Protein AF-A0A948F2U7-F1 (afdb_monomer_lite)

Secondary structure (DSSP, 8-state):
-HHHHHHH-GGGG-HHHHHHHHHHSSGGGS-HHHHHHHHHHHHHHHHHHHHHHGGGBT--SS-----HHHHHHHHHHHHHHT-SS-THHHHHHHHHTS-TT-S-HHHHHHHHHHHHHHHHHHHHHHHHSPBTT---TTSBPSSTT-TT-BSGGGSPPS--HHHHHHHHHHHHHHHHHHHHHHHH--HHHHHHHHHHHTT--TT-HHHHHHHTS-HHHHHHHHHHHHHHHHHHHHHH-TTS-HHHHHHHHHHHHHHHHHHHHHHHHH-GGGHHHHHHHHHHHHHHT--

Sequence (287 aa):
MAEWTEREHPEWLDVRAWNEWRTICALGLCAPPVQQVLMEFTAFHFQRLVRRYAYRTNAPGEARMLTAGESWHLFETHLTARQTRQGKRYKDWLFARIPADSPAPMRAVAGGAVLLMRDAAREYLAREFAPAGLVSLSSPLPTAGCENLSMEDLLPDTGNPADEVARREYEDLARGHAEEWFAAMGTRERVILLARHLSIPLANPLVEQLAGCRKSKACAALRSLVEGVAFDLRRGYPEDSQESLHFLTVLTLEALNQHVHRWASAEPRCADLLNLAANYEETAAHP

Radius of gyration: 31.24 Å; chains: 1; bounding box: 74×31×78 Å

pLDDT: mean 90.45, std 10.47, range [45.81, 98.69]

Foldseek 3Di:
DLVVCCVPPVLLLPPVLLVQCLVVVDLVPGDPSSSVSPLVLQLVLLLVLLLVCLQFFPQPNPNPRDHSVRSVVLLSCLLPVPDDVCSNVLSVVLQVQQPPPDPRRSSSSSVSSSVSSNVSSVVVRVVPTHTPPDDDQQDFDPDPPRRPDGNVNVPDPPDDVVRVVVVVVLLVVLLVLLVVLLVVDDQLLLLLLQCVLLVHQCQDPLSCVRSVHHNVVSVVSPVCSLVVLLVVLCVVCVPDDPVSSVSSSVSNSVSNNVVSVVVLVVDPSNPVVVVVSVVVVVVVVPD

Structure (mmCIF, N/CA/C/O backbone):
data_AF-A0A948F2U7-F1
#
_entry.id   AF-A0A948F2U7-F1
#
loop_
_atom_site.group_PDB
_atom_site.id
_atom_site.type_symbol
_atom_site.label_atom_id
_atom_site.label_alt_id
_atom_site.label_comp_id
_atom_site.label_asym_id
_atom_site.label_entity_id
_atom_site.label_seq_id
_atom_site.pdbx_PDB_ins_code
_atom_site.Cartn_x
_atom_site.Cartn_y
_atom_site.Cartn_z
_atom_site.occupancy
_atom_site.B_iso_or_equiv
_atom_site.auth_seq_id
_atom_site.auth_comp_id
_atom_site.auth_asym_id
_atom_site.auth_atom_id
_atom_site.pdbx_PDB_model_num
ATOM 1 N N . MET A 1 1 ? 30.620 10.286 -21.695 1.00 58.03 1 MET A N 1
ATOM 2 C CA . MET A 1 1 ? 30.596 8.801 -21.658 1.00 58.03 1 MET A CA 1
ATOM 3 C C . MET A 1 1 ? 30.761 8.217 -23.054 1.00 58.03 1 MET A C 1
ATOM 5 O O . MET A 1 1 ? 31.675 7.430 -23.216 1.00 58.03 1 MET A O 1
ATOM 9 N N . ALA A 1 2 ? 29.971 8.642 -24.050 1.00 58.38 2 ALA A N 1
ATOM 10 C CA . ALA A 1 2 ? 30.069 8.125 -25.423 1.00 58.38 2 ALA A CA 1
ATOM 11 C C . ALA A 1 2 ? 31.459 8.294 -26.079 1.00 58.38 2 ALA A C 1
ATOM 13 O O . ALA A 1 2 ? 31.928 7.375 -26.733 1.00 58.38 2 ALA A O 1
ATOM 14 N N . GLU A 1 3 ? 32.145 9.417 -25.846 1.00 63.12 3 GLU A N 1
ATOM 15 C CA . GLU A 1 3 ? 33.502 9.658 -26.380 1.00 63.12 3 GLU A CA 1
ATOM 16 C C . GLU A 1 3 ? 34.579 8.751 -25.768 1.00 63.12 3 GLU A C 1
ATOM 18 O O . GLU A 1 3 ? 35.588 8.469 -26.401 1.00 63.12 3 GLU A O 1
ATOM 23 N N . TRP A 1 4 ? 34.371 8.272 -24.538 1.00 73.12 4 TRP A N 1
ATOM 24 C CA . TRP A 1 4 ? 35.308 7.351 -23.889 1.00 73.12 4 TRP A CA 1
ATOM 25 C C . TRP A 1 4 ? 35.129 5.926 -24.422 1.00 73.12 4 TRP A C 1
ATOM 27 O O . TRP A 1 4 ? 36.112 5.266 -24.731 1.00 73.12 4 TRP A O 1
ATOM 37 N N . THR A 1 5 ? 33.876 5.483 -24.584 1.00 72.00 5 THR A N 1
ATOM 38 C CA . THR A 1 5 ? 33.559 4.148 -25.111 1.00 72.00 5 THR A CA 1
ATOM 39 C C . THR A 1 5 ? 34.150 3.931 -26.500 1.00 72.00 5 THR A C 1
ATOM 41 O O . THR A 1 5 ? 34.724 2.888 -26.752 1.00 72.00 5 THR A O 1
ATOM 44 N N . GLU A 1 6 ? 34.069 4.917 -27.388 1.00 67.56 6 GLU A N 1
ATOM 45 C CA . GLU A 1 6 ? 34.611 4.779 -28.742 1.00 67.56 6 GLU A CA 1
ATOM 46 C C . GLU A 1 6 ? 36.140 4.707 -28.787 1.00 67.56 6 GLU A C 1
ATOM 48 O O . GLU A 1 6 ? 36.704 4.019 -29.633 1.00 67.56 6 GLU A O 1
ATOM 53 N N . ARG A 1 7 ? 36.814 5.430 -27.889 1.00 74.50 7 ARG A N 1
ATOM 54 C CA . ARG A 1 7 ? 38.274 5.481 -27.870 1.00 74.50 7 ARG A CA 1
ATOM 55 C C . ARG A 1 7 ? 38.884 4.187 -27.339 1.00 74.50 7 ARG A C 1
ATOM 57 O O . ARG A 1 7 ? 39.916 3.762 -27.841 1.00 74.50 7 ARG A O 1
ATOM 64 N N . GLU A 1 8 ? 38.273 3.611 -26.309 1.00 77.12 8 GLU A N 1
ATOM 65 C CA . GLU A 1 8 ? 38.822 2.443 -25.609 1.00 77.12 8 GLU A CA 1
ATOM 66 C C . GLU A 1 8 ? 38.219 1.119 -26.106 1.00 77.12 8 GLU A C 1
ATOM 68 O O . GLU A 1 8 ? 38.901 0.103 -26.066 1.00 77.12 8 GLU A O 1
ATOM 73 N N . HIS A 1 9 ? 36.965 1.135 -26.580 1.00 86.06 9 HIS A N 1
ATOM 74 C CA . HIS A 1 9 ? 36.187 -0.056 -26.947 1.00 86.06 9 HIS A CA 1
ATOM 75 C C . HIS A 1 9 ? 35.321 0.161 -28.208 1.00 86.06 9 HIS A C 1
ATOM 77 O O . HIS A 1 9 ? 34.083 0.105 -28.144 1.00 86.06 9 HIS A O 1
ATOM 83 N N . PRO A 1 10 ? 35.927 0.450 -29.376 1.00 85.62 10 PRO A N 1
ATOM 84 C CA . PRO A 1 10 ? 35.187 0.642 -30.625 1.00 85.62 10 PRO A CA 1
ATOM 85 C C . PRO A 1 10 ? 34.369 -0.595 -31.034 1.00 85.62 10 PRO A C 1
ATOM 87 O O . PRO A 1 10 ? 33.332 -0.456 -31.684 1.00 85.62 10 PRO A O 1
ATOM 90 N N . GLU A 1 11 ? 34.783 -1.795 -30.622 1.00 87.56 11 GLU A N 1
ATOM 91 C CA . GLU A 1 11 ? 34.086 -3.060 -30.861 1.00 87.56 11 GLU A CA 1
ATOM 92 C C . GLU A 1 11 ? 32.665 -3.083 -30.281 1.00 87.56 11 GLU A C 1
ATOM 94 O O . GLU A 1 11 ? 31.768 -3.691 -30.865 1.00 87.56 11 GLU A O 1
ATOM 99 N N . TRP A 1 12 ? 32.403 -2.348 -29.195 1.00 91.19 12 TRP A N 1
ATOM 100 C CA . TRP A 1 12 ? 31.060 -2.246 -28.612 1.00 91.19 12 TRP A CA 1
ATOM 101 C C . TRP A 1 12 ? 30.090 -1.418 -29.463 1.00 91.19 12 TRP A C 1
ATOM 103 O O . TRP A 1 12 ? 28.888 -1.381 -29.188 1.00 91.19 12 TRP A O 1
ATOM 113 N N . LEU A 1 13 ? 30.590 -0.754 -30.504 1.00 90.12 13 LEU A N 1
ATOM 114 C CA . LEU A 1 13 ? 29.797 0.006 -31.464 1.00 90.12 13 LEU A CA 1
ATOM 115 C C . LEU A 1 13 ? 29.569 -0.768 -32.777 1.00 90.12 13 LEU A C 1
ATOM 117 O O . LEU A 1 13 ? 29.143 -0.155 -33.759 1.00 90.12 13 LEU A O 1
ATOM 121 N N . ASP A 1 14 ? 29.800 -2.093 -32.813 1.00 93.38 14 ASP A N 1
ATOM 122 C CA . ASP A 1 14 ? 29.523 -2.919 -33.999 1.00 93.38 14 ASP A CA 1
ATOM 123 C C . ASP A 1 14 ? 28.029 -2.879 -34.367 1.00 93.38 14 ASP A C 1
ATOM 125 O O . ASP A 1 14 ? 27.162 -3.453 -33.701 1.00 93.38 14 ASP A O 1
ATOM 129 N N . VAL A 1 15 ? 27.734 -2.216 -35.487 1.00 94.31 15 VAL A N 1
ATOM 130 C CA . VAL A 1 15 ? 26.390 -2.057 -36.059 1.00 94.31 15 VAL A CA 1
ATOM 131 C C . VAL A 1 15 ? 25.689 -3.405 -36.252 1.00 94.31 15 VAL A C 1
ATOM 133 O O . VAL A 1 15 ? 24.474 -3.498 -36.066 1.00 94.31 15 VAL A O 1
ATOM 136 N N . ARG A 1 16 ? 26.431 -4.461 -36.613 1.00 95.06 16 ARG A N 1
ATOM 137 C CA . ARG A 1 16 ? 25.862 -5.798 -36.841 1.00 95.06 16 ARG A CA 1
ATOM 138 C C . ARG A 1 16 ? 25.341 -6.399 -35.545 1.00 95.06 16 ARG A C 1
ATOM 140 O O . ARG A 1 16 ? 24.212 -6.880 -35.534 1.00 95.06 16 ARG A O 1
ATOM 147 N N . ALA A 1 17 ? 26.108 -6.289 -34.461 1.00 94.56 17 ALA A N 1
ATOM 148 C CA . ALA A 1 17 ? 25.721 -6.809 -33.154 1.00 94.56 17 ALA A CA 1
ATOM 149 C C . ALA A 1 17 ? 24.416 -6.169 -32.653 1.00 94.56 17 ALA A C 1
ATOM 151 O O . ALA A 1 17 ? 23.469 -6.865 -32.278 1.00 94.56 17 ALA A O 1
ATOM 152 N N . TRP A 1 18 ? 24.320 -4.839 -32.729 1.00 95.19 18 TRP A N 1
ATOM 153 C CA . TRP A 1 18 ? 23.123 -4.104 -32.313 1.00 95.19 18 TRP A CA 1
ATOM 154 C C . TRP A 1 18 ? 21.897 -4.414 -33.186 1.00 95.19 18 TRP A C 1
ATOM 156 O O . TRP A 1 18 ? 20.796 -4.586 -32.655 1.00 95.19 18 TRP A O 1
ATOM 166 N N . ASN A 1 19 ? 22.063 -4.514 -34.509 1.00 95.25 19 ASN A N 1
ATOM 167 C CA . ASN A 1 19 ? 20.965 -4.834 -35.428 1.00 95.25 19 ASN A CA 1
ATOM 168 C C . ASN A 1 19 ? 20.470 -6.279 -35.286 1.00 95.25 19 ASN A C 1
ATOM 170 O O . ASN A 1 19 ? 19.261 -6.524 -35.345 1.00 95.25 19 ASN A O 1
ATOM 174 N N . GLU A 1 20 ? 21.377 -7.232 -35.074 1.00 95.88 20 GLU A N 1
ATOM 175 C CA . GLU A 1 20 ? 21.016 -8.626 -34.834 1.00 95.88 20 GLU A CA 1
ATOM 176 C C . GLU A 1 20 ? 20.210 -8.756 -33.537 1.00 95.88 20 GLU A C 1
ATOM 178 O O . GLU A 1 20 ? 19.088 -9.269 -33.556 1.00 95.88 20 GLU A O 1
ATOM 183 N N . TRP A 1 21 ? 20.696 -8.171 -32.437 1.00 93.81 21 TRP A N 1
ATOM 184 C CA . TRP A 1 21 ? 19.960 -8.150 -31.172 1.00 93.81 21 TRP A CA 1
ATOM 185 C C . TRP A 1 21 ? 18.599 -7.455 -31.288 1.00 93.81 21 TRP A C 1
ATOM 187 O O . TRP A 1 21 ? 17.607 -7.908 -30.698 1.00 93.81 21 TRP A O 1
ATOM 197 N N . ARG A 1 22 ? 18.511 -6.361 -32.058 1.00 93.19 22 ARG A N 1
ATOM 198 C CA . ARG A 1 22 ? 17.231 -5.701 -32.349 1.00 93.19 22 ARG A CA 1
ATOM 199 C C . ARG A 1 22 ? 16.249 -6.664 -33.013 1.00 93.19 22 ARG A C 1
ATOM 201 O O . ARG A 1 22 ? 15.098 -6.718 -32.592 1.00 93.19 22 ARG A O 1
ATOM 208 N N . THR A 1 23 ? 16.710 -7.420 -34.003 1.00 92.50 23 THR A N 1
ATOM 209 C CA . THR A 1 23 ? 15.881 -8.322 -34.813 1.00 92.50 23 THR A CA 1
ATOM 210 C C . THR A 1 23 ? 15.434 -9.555 -34.025 1.00 92.50 23 THR A C 1
ATOM 212 O O . THR A 1 23 ? 14.247 -9.873 -33.994 1.00 92.50 23 THR A O 1
ATOM 215 N N . ILE A 1 24 ? 16.366 -10.221 -33.339 1.00 89.81 24 ILE A N 1
ATOM 216 C CA . ILE A 1 24 ? 16.139 -11.502 -32.646 1.00 89.81 24 ILE A CA 1
ATOM 217 C C . ILE A 1 24 ? 15.429 -11.317 -31.294 1.00 89.81 24 ILE A C 1
ATOM 219 O O . ILE A 1 24 ? 14.825 -12.242 -30.756 1.00 89.81 24 ILE A O 1
ATOM 223 N N . CYS A 1 25 ? 15.425 -10.096 -30.758 1.00 84.44 25 CYS A N 1
ATOM 224 C CA . CYS A 1 25 ? 14.747 -9.698 -29.524 1.00 84.44 25 CYS A CA 1
ATOM 225 C C . CYS A 1 25 ? 15.343 -10.244 -28.211 1.00 84.44 25 CYS A C 1
ATOM 227 O O . CYS A 1 25 ? 15.247 -9.520 -27.223 1.00 84.44 25 CYS A O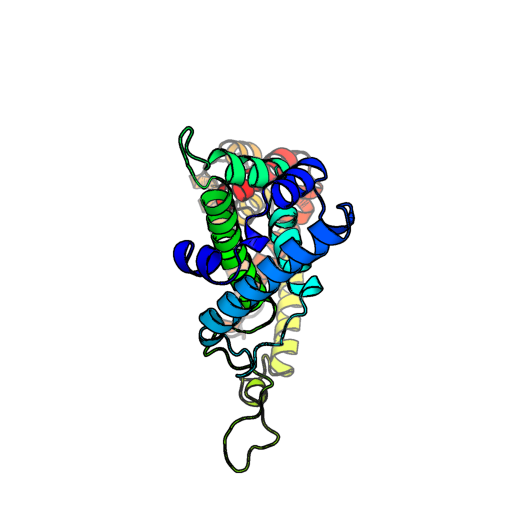 1
ATOM 229 N N . ALA A 1 26 ? 16.035 -11.386 -28.206 1.00 89.69 26 ALA A N 1
ATOM 230 C CA . ALA A 1 26 ? 16.722 -11.947 -27.036 1.00 89.69 26 ALA A CA 1
ATOM 231 C C . ALA A 1 26 ? 18.206 -12.218 -27.322 1.00 89.69 26 ALA A C 1
ATOM 233 O O . ALA A 1 26 ? 18.543 -12.755 -28.381 1.00 89.69 26 ALA A O 1
ATOM 234 N N . LEU A 1 27 ? 19.103 -11.875 -26.389 1.00 93.50 27 LEU A N 1
ATOM 235 C CA . LEU A 1 27 ? 20.544 -12.031 -26.642 1.00 93.50 27 LEU A CA 1
ATOM 236 C C . LEU A 1 27 ? 20.976 -13.491 -26.768 1.00 93.50 27 LEU A C 1
ATOM 238 O O . LEU A 1 27 ? 21.748 -13.807 -27.664 1.00 93.50 27 LEU A O 1
ATOM 242 N N . GLY A 1 28 ? 20.439 -14.385 -25.934 1.00 93.81 28 GLY A N 1
ATOM 243 C CA . GLY A 1 28 ? 20.800 -15.810 -25.948 1.00 93.81 28 GLY A CA 1
ATOM 244 C C . GLY A 1 28 ? 20.497 -16.538 -27.266 1.00 93.81 28 GLY A C 1
ATOM 245 O O . GLY A 1 28 ? 20.948 -17.662 -27.457 1.00 93.81 28 GLY A O 1
ATOM 246 N N . LEU A 1 29 ? 19.753 -15.900 -28.175 1.00 95.06 29 LEU A N 1
ATOM 247 C CA . LEU A 1 29 ? 19.436 -16.404 -29.512 1.00 95.06 29 LEU A CA 1
ATOM 248 C C . LEU A 1 29 ? 20.291 -15.767 -30.627 1.00 95.06 29 LEU A C 1
ATOM 250 O O . LEU A 1 29 ? 20.171 -16.173 -31.779 1.00 95.06 29 LEU A O 1
ATOM 254 N N . CYS A 1 30 ? 21.122 -14.767 -30.316 1.00 96.44 30 CYS A N 1
ATOM 255 C CA . CYS A 1 30 ? 22.043 -14.146 -31.274 1.00 96.44 30 CYS A CA 1
ATOM 256 C C . CYS A 1 30 ? 23.277 -15.031 -31.511 1.00 96.44 30 CYS A C 1
ATOM 258 O O . CYS A 1 30 ? 23.571 -15.932 -30.725 1.00 96.44 30 CYS A O 1
ATOM 260 N N . ALA A 1 31 ? 24.048 -14.754 -32.559 1.00 97.06 31 ALA A N 1
ATOM 261 C CA . ALA A 1 31 ? 25.314 -15.421 -32.826 1.00 97.06 31 ALA A CA 1
ATOM 262 C C . ALA A 1 31 ? 26.311 -15.217 -31.663 1.00 97.06 31 ALA A C 1
ATOM 264 O O . ALA A 1 31 ? 26.373 -14.119 -31.102 1.00 97.06 31 ALA A O 1
ATOM 265 N N . PRO A 1 32 ? 27.147 -16.216 -31.316 1.00 96.81 32 PRO A N 1
ATOM 266 C CA . PRO A 1 32 ? 28.056 -16.123 -30.168 1.00 96.81 32 PRO A CA 1
ATOM 267 C C . PRO A 1 32 ? 28.964 -14.876 -30.142 1.00 96.81 32 PRO A C 1
ATOM 269 O O . PRO A 1 32 ? 29.088 -14.278 -29.074 1.00 96.81 32 PRO A O 1
ATOM 272 N N . PRO A 1 33 ? 29.534 -14.400 -31.272 1.00 96.19 33 PRO A N 1
ATOM 273 C CA . PRO A 1 33 ? 30.305 -13.154 -31.274 1.00 96.19 33 PRO A CA 1
ATOM 274 C C . PRO A 1 33 ? 29.474 -11.923 -30.880 1.00 96.19 33 PRO A C 1
ATOM 276 O O . PRO A 1 33 ? 29.964 -11.046 -30.177 1.00 96.19 33 PRO A O 1
ATOM 279 N N . VAL A 1 34 ? 28.199 -11.869 -31.285 1.00 96.12 34 VAL A N 1
ATOM 280 C CA . VAL A 1 34 ? 27.272 -10.789 -30.906 1.00 96.12 34 VAL A CA 1
ATOM 281 C C . VAL A 1 34 ? 26.913 -10.870 -29.429 1.00 96.12 34 VAL A C 1
ATOM 283 O O . VAL A 1 34 ? 26.881 -9.840 -28.754 1.00 96.12 34 VAL A O 1
ATOM 286 N N . GLN A 1 35 ? 26.693 -12.086 -28.914 1.00 96.19 35 GLN A N 1
ATOM 287 C CA . GLN A 1 35 ? 26.477 -12.303 -27.483 1.00 96.19 35 GLN A CA 1
ATOM 288 C C . GLN A 1 35 ? 27.645 -11.757 -26.670 1.00 96.19 35 GLN A C 1
ATOM 290 O O . GLN A 1 35 ? 27.435 -10.953 -25.765 1.00 96.19 35 GLN A O 1
ATOM 295 N N . GLN A 1 36 ? 28.869 -12.136 -27.038 1.00 95.81 36 GLN A N 1
ATOM 296 C CA . GLN A 1 36 ? 30.075 -11.723 -26.335 1.00 95.81 36 GLN A CA 1
ATOM 297 C C . GLN A 1 36 ? 30.222 -10.196 -26.296 1.00 95.81 36 GLN A C 1
ATOM 299 O O . GLN A 1 36 ? 30.327 -9.628 -25.210 1.00 95.81 36 GLN A O 1
ATOM 304 N N . VAL A 1 37 ? 30.144 -9.526 -27.451 1.00 95.44 37 VAL A N 1
ATOM 305 C CA . VAL A 1 37 ? 30.301 -8.063 -27.547 1.00 95.44 37 VAL A CA 1
ATOM 306 C C . VAL A 1 37 ? 29.285 -7.327 -26.668 1.00 95.44 37 VAL A C 1
ATOM 308 O O . VAL A 1 37 ? 29.643 -6.420 -25.915 1.00 95.44 37 VAL A O 1
ATOM 311 N N . LEU A 1 38 ? 28.009 -7.717 -26.727 1.00 95.88 38 LEU A N 1
ATOM 312 C CA . LEU A 1 38 ? 26.949 -7.040 -25.975 1.00 95.88 38 LEU A CA 1
ATOM 313 C C . LEU A 1 38 ? 26.980 -7.372 -24.473 1.00 95.88 38 LEU A C 1
ATOM 315 O O . LEU A 1 38 ? 26.652 -6.511 -23.645 1.00 95.88 38 LEU A O 1
ATOM 319 N N . MET A 1 39 ? 27.410 -8.584 -24.108 1.00 96.06 39 MET A N 1
ATOM 320 C CA . MET A 1 39 ? 27.648 -8.972 -22.717 1.00 96.06 39 MET A CA 1
ATOM 321 C C . MET A 1 39 ? 28.800 -8.180 -22.106 1.00 96.06 39 MET A C 1
ATOM 323 O O . MET A 1 39 ? 28.637 -7.658 -21.008 1.00 96.06 39 MET A O 1
ATOM 327 N N . GLU A 1 40 ? 29.930 -8.046 -22.801 1.00 95.31 40 GLU A N 1
ATOM 328 C CA . GLU A 1 40 ? 31.087 -7.271 -22.334 1.00 95.31 40 GLU A CA 1
ATOM 329 C C . GLU A 1 40 ? 30.737 -5.787 -22.165 1.00 95.31 40 GLU A C 1
ATOM 331 O O . GLU A 1 40 ? 30.974 -5.217 -21.095 1.00 95.31 40 GLU A O 1
ATOM 336 N N . PHE A 1 41 ? 30.070 -5.197 -23.166 1.00 96.00 41 PHE A N 1
ATOM 337 C CA . PHE A 1 41 ? 29.540 -3.833 -23.098 1.00 96.00 41 PHE A CA 1
ATOM 338 C C . PHE A 1 41 ? 28.675 -3.623 -21.848 1.00 96.00 41 PHE A C 1
ATOM 340 O O . PHE A 1 41 ? 28.861 -2.671 -21.082 1.00 96.00 41 PHE A O 1
ATOM 347 N N . THR A 1 42 ? 27.726 -4.532 -21.620 1.00 96.25 42 THR A N 1
ATOM 348 C CA . THR A 1 42 ? 26.785 -4.422 -20.503 1.00 96.25 42 THR A CA 1
ATOM 349 C C . THR A 1 42 ? 27.472 -4.653 -19.170 1.00 96.25 42 THR A C 1
ATOM 351 O O . THR A 1 42 ? 27.262 -3.868 -18.252 1.00 96.25 42 THR A O 1
ATOM 354 N N . ALA A 1 43 ? 28.328 -5.669 -19.060 1.00 95.75 43 ALA A N 1
ATOM 355 C CA . ALA A 1 43 ? 29.088 -5.963 -17.850 1.00 95.75 43 ALA A CA 1
ATOM 356 C C . ALA A 1 43 ? 29.875 -4.737 -17.387 1.00 95.75 43 ALA A C 1
ATOM 358 O O . ALA A 1 43 ? 29.742 -4.303 -16.242 1.00 95.75 43 ALA A O 1
ATOM 359 N N . PHE A 1 44 ? 30.629 -4.127 -18.301 1.00 95.00 44 PHE A N 1
ATOM 360 C CA . PHE A 1 44 ? 31.444 -2.962 -17.995 1.00 95.00 44 PHE A CA 1
ATOM 361 C C . PHE A 1 44 ? 30.597 -1.783 -17.496 1.00 95.00 44 PHE A C 1
ATOM 363 O O . PHE A 1 44 ? 30.842 -1.223 -16.419 1.00 95.00 44 PHE A O 1
ATOM 370 N N . HIS A 1 45 ? 29.579 -1.392 -18.268 1.00 95.50 45 HIS A N 1
ATOM 371 C CA . HIS A 1 45 ? 28.771 -0.222 -17.938 1.00 95.50 45 HIS A CA 1
ATOM 372 C C . HIS A 1 45 ? 27.893 -0.451 -16.704 1.00 95.50 45 HIS A C 1
ATOM 374 O O . HIS A 1 45 ? 27.816 0.431 -15.844 1.00 95.50 45 HIS A O 1
ATOM 380 N N . PHE A 1 46 ? 27.278 -1.626 -16.577 1.00 95.69 46 PHE A N 1
ATOM 381 C CA . PHE A 1 46 ? 26.416 -1.971 -15.452 1.00 95.69 46 PHE A CA 1
ATOM 382 C C . PHE A 1 46 ? 27.209 -2.029 -14.145 1.00 95.69 46 PHE A C 1
ATOM 384 O O . PHE A 1 46 ? 26.832 -1.358 -13.187 1.00 95.69 46 PHE A O 1
ATOM 391 N N . GLN A 1 47 ? 28.362 -2.711 -14.111 1.00 94.25 47 GLN A N 1
ATOM 392 C CA . GLN A 1 47 ? 29.226 -2.744 -12.923 1.00 94.25 47 GLN A CA 1
ATOM 393 C C . GLN A 1 47 ? 29.678 -1.341 -12.506 1.00 94.25 47 GLN A C 1
ATOM 395 O O . GLN A 1 47 ? 29.664 -1.001 -11.321 1.00 94.25 47 GLN A O 1
ATOM 400 N N . ARG A 1 48 ? 30.043 -0.485 -13.470 1.00 93.38 48 ARG A N 1
ATOM 401 C CA . ARG A 1 48 ? 30.417 0.905 -13.185 1.00 93.38 48 ARG A CA 1
ATOM 402 C C . ARG A 1 48 ? 29.257 1.695 -12.575 1.00 93.38 48 ARG A C 1
ATOM 404 O O . ARG A 1 48 ? 29.488 2.497 -11.671 1.00 93.38 48 ARG A O 1
ATOM 411 N N . LEU A 1 49 ? 28.027 1.489 -13.050 1.00 94.81 49 LEU A N 1
ATOM 412 C CA . LEU A 1 49 ? 26.826 2.124 -12.496 1.00 94.81 49 LEU A CA 1
ATOM 413 C C . LEU A 1 49 ? 26.501 1.586 -11.099 1.00 94.81 49 LEU A C 1
ATOM 415 O O . LEU A 1 49 ? 26.256 2.390 -10.204 1.00 94.81 49 LEU A O 1
ATOM 419 N N . VAL A 1 50 ? 26.572 0.268 -10.889 1.00 94.31 50 VAL A N 1
ATOM 420 C CA . VAL A 1 50 ? 26.390 -0.367 -9.575 1.00 94.31 50 VAL A CA 1
ATOM 421 C C . VAL A 1 50 ? 27.378 0.217 -8.568 1.00 94.31 50 VAL A C 1
ATOM 423 O O . VAL A 1 50 ? 26.951 0.772 -7.562 1.00 94.31 50 VAL A O 1
ATOM 426 N N . ARG A 1 51 ? 28.682 0.234 -8.878 1.00 92.56 51 ARG A N 1
ATOM 427 C CA . ARG A 1 51 ? 29.704 0.857 -8.013 1.00 92.56 51 ARG A CA 1
ATOM 428 C C . ARG A 1 51 ? 29.419 2.336 -7.757 1.00 92.56 51 ARG A C 1
ATOM 430 O O . ARG A 1 51 ? 29.535 2.807 -6.631 1.00 92.56 51 ARG A O 1
ATOM 437 N N . ARG A 1 52 ? 29.012 3.075 -8.795 1.00 92.88 52 ARG A N 1
ATOM 438 C CA . ARG A 1 52 ? 28.692 4.504 -8.682 1.00 92.88 52 ARG A CA 1
ATOM 439 C C . ARG A 1 52 ? 27.500 4.777 -7.767 1.00 92.88 52 ARG A C 1
ATOM 441 O O . ARG A 1 52 ? 27.472 5.849 -7.175 1.00 92.88 52 ARG A O 1
ATOM 448 N N . TYR A 1 53 ? 26.510 3.889 -7.694 1.00 93.00 53 TYR A N 1
ATOM 449 C CA . TYR A 1 53 ? 25.298 4.094 -6.892 1.00 93.00 53 TYR A CA 1
ATOM 450 C C . TYR A 1 53 ? 25.274 3.308 -5.578 1.00 93.00 53 TYR A C 1
ATOM 452 O O . TYR A 1 53 ? 24.423 3.608 -4.744 1.00 93.00 53 TYR A O 1
ATOM 460 N N . ALA A 1 54 ? 26.216 2.387 -5.357 1.00 92.00 54 ALA A N 1
ATOM 461 C CA . ALA A 1 54 ? 26.300 1.557 -4.154 1.00 92.00 54 ALA A CA 1
ATOM 462 C C . ALA A 1 54 ? 26.328 2.375 -2.852 1.00 92.00 54 ALA A C 1
ATOM 464 O O . ALA A 1 54 ? 25.727 1.961 -1.871 1.00 92.00 54 ALA A O 1
ATOM 465 N N . TYR A 1 55 ? 26.913 3.581 -2.862 1.00 89.62 55 TYR A N 1
ATOM 466 C CA . TYR A 1 55 ? 26.947 4.484 -1.698 1.00 89.62 55 TYR A CA 1
ATOM 467 C C . TYR A 1 55 ? 25.560 4.885 -1.155 1.00 89.62 55 TYR A C 1
ATOM 469 O O . TYR A 1 55 ? 25.463 5.428 -0.059 1.00 89.62 55 TYR A O 1
ATOM 477 N N . ARG A 1 56 ? 24.487 4.685 -1.933 1.00 90.19 56 ARG A N 1
ATOM 478 C CA . ARG A 1 56 ? 23.097 4.957 -1.522 1.00 90.19 56 ARG A CA 1
ATOM 479 C C . ARG A 1 56 ? 22.423 3.768 -0.847 1.00 90.19 56 ARG A C 1
ATOM 481 O O . ARG A 1 56 ? 21.249 3.857 -0.503 1.00 90.19 56 ARG A O 1
ATOM 488 N N . THR A 1 57 ? 23.139 2.666 -0.706 1.00 89.56 57 THR A N 1
ATOM 489 C CA . THR A 1 57 ? 22.663 1.416 -0.121 1.00 89.56 57 THR A CA 1
ATOM 490 C C . THR A 1 57 ? 23.658 0.937 0.920 1.00 89.56 57 THR A C 1
ATOM 492 O O . THR A 1 57 ? 24.820 1.333 0.889 1.00 89.56 57 THR A O 1
ATOM 495 N N . ASN A 1 58 ? 23.235 0.027 1.786 1.00 85.88 58 ASN A N 1
ATOM 496 C CA . ASN A 1 58 ? 24.133 -0.717 2.668 1.00 85.88 58 ASN A CA 1
ATOM 497 C C . ASN A 1 58 ? 24.774 -1.914 1.953 1.00 85.88 58 ASN A C 1
ATOM 499 O O . ASN A 1 58 ? 25.098 -2.921 2.581 1.00 85.88 58 ASN A O 1
ATOM 503 N N . ALA A 1 59 ? 24.941 -1.826 0.629 1.00 84.88 59 ALA A N 1
ATOM 504 C CA . ALA A 1 59 ? 25.732 -2.802 -0.093 1.00 84.88 59 ALA A CA 1
ATOM 505 C C . ALA A 1 59 ? 27.132 -2.842 0.543 1.00 84.88 59 ALA A C 1
ATOM 507 O O . ALA A 1 59 ? 27.710 -1.776 0.787 1.00 84.88 59 ALA A O 1
ATOM 508 N N . PRO A 1 60 ? 27.681 -4.036 0.828 1.00 74.81 60 PRO A N 1
ATOM 509 C CA . PRO A 1 60 ? 29.046 -4.143 1.323 1.00 74.81 60 PRO A CA 1
ATOM 510 C C . PRO A 1 60 ? 29.987 -3.390 0.373 1.00 74.81 60 PRO A C 1
ATOM 512 O O . PRO A 1 60 ? 29.702 -3.283 -0.821 1.00 74.81 60 PRO A O 1
ATOM 515 N N . GLY A 1 61 ? 31.093 -2.844 0.896 1.00 66.56 61 GLY A N 1
ATOM 516 C CA . GLY A 1 61 ? 32.026 -1.985 0.140 1.00 66.56 61 GLY A CA 1
ATOM 517 C C . GLY A 1 61 ? 32.505 -2.582 -1.193 1.00 66.56 61 GLY A C 1
ATOM 518 O O . GLY A 1 61 ? 32.897 -1.852 -2.103 1.00 66.56 61 GLY A O 1
ATOM 519 N N . GLU A 1 62 ? 32.368 -3.897 -1.341 1.00 63.25 62 GLU A N 1
ATOM 520 C CA . GLU A 1 62 ? 32.392 -4.628 -2.598 1.00 63.25 62 GLU A CA 1
ATOM 521 C C . GLU A 1 62 ? 30.970 -5.071 -2.964 1.00 63.25 62 GLU A C 1
ATOM 523 O O . GLU A 1 62 ? 30.561 -6.200 -2.689 1.00 63.25 62 GLU A O 1
ATOM 528 N N . ALA A 1 63 ? 30.181 -4.188 -3.585 1.00 66.31 63 ALA A N 1
ATOM 529 C CA . ALA A 1 63 ? 28.930 -4.615 -4.202 1.00 66.31 63 ALA A CA 1
ATOM 530 C C . ALA A 1 63 ? 29.246 -5.824 -5.098 1.00 66.31 63 ALA A C 1
ATOM 532 O O . ALA A 1 63 ? 30.137 -5.718 -5.950 1.00 66.31 63 ALA A O 1
ATOM 533 N N . ARG A 1 64 ? 28.570 -6.961 -4.850 1.00 77.75 64 ARG A N 1
ATOM 534 C CA . ARG A 1 64 ? 28.838 -8.265 -5.482 1.00 77.75 64 ARG A CA 1
ATOM 535 C C . ARG A 1 64 ? 29.230 -8.074 -6.943 1.00 77.75 64 ARG A C 1
ATOM 537 O O . ARG A 1 64 ? 28.468 -7.494 -7.719 1.00 77.75 64 ARG A O 1
ATOM 544 N N . MET A 1 65 ? 30.422 -8.546 -7.309 1.00 84.38 65 MET A N 1
ATOM 545 C CA . MET A 1 65 ? 30.868 -8.497 -8.697 1.00 84.38 65 MET A CA 1
ATOM 546 C C . MET A 1 65 ? 29.949 -9.377 -9.541 1.00 84.38 65 MET A C 1
ATOM 548 O O . MET A 1 65 ? 30.019 -10.600 -9.482 1.00 84.38 65 MET A O 1
ATOM 552 N N . LEU A 1 66 ? 29.070 -8.733 -10.305 1.00 91.44 66 LEU A N 1
ATOM 553 C CA . LEU A 1 66 ? 28.186 -9.404 -11.245 1.00 91.44 66 LEU A CA 1
ATOM 554 C C . LEU A 1 66 ? 28.998 -9.903 -12.436 1.00 91.44 66 LEU A C 1
ATOM 556 O O . LEU A 1 66 ? 29.771 -9.149 -13.032 1.00 91.44 66 LEU A O 1
ATOM 560 N N . THR A 1 67 ? 28.789 -11.152 -12.823 1.00 94.88 67 THR A N 1
ATOM 561 C CA . THR A 1 67 ? 29.286 -11.692 -14.089 1.00 94.88 67 THR A CA 1
ATOM 562 C C . THR A 1 67 ? 28.671 -10.937 -15.273 1.00 94.88 67 THR A C 1
ATOM 564 O O . THR A 1 67 ? 27.662 -10.230 -15.149 1.00 94.88 67 THR A O 1
ATOM 567 N N . ALA A 1 68 ? 29.264 -11.085 -16.460 1.00 95.12 68 ALA A N 1
ATOM 568 C CA . ALA A 1 68 ? 28.708 -10.487 -17.671 1.00 95.12 68 ALA A CA 1
ATOM 569 C C . ALA A 1 68 ? 27.299 -11.023 -17.989 1.00 95.12 68 ALA A C 1
ATOM 571 O O . ALA A 1 68 ? 26.423 -10.258 -18.391 1.00 95.12 68 ALA A O 1
ATOM 572 N N . GLY A 1 69 ? 27.066 -12.314 -17.723 1.00 95.38 69 GLY A N 1
ATOM 573 C CA . GLY A 1 69 ? 25.759 -12.955 -17.874 1.00 95.38 69 GLY A CA 1
ATOM 574 C C . GLY A 1 69 ? 24.715 -12.386 -16.919 1.00 95.38 69 GLY A C 1
ATOM 575 O O . GLY A 1 69 ? 23.635 -12.011 -17.360 1.00 95.38 69 GLY A O 1
ATOM 576 N N . GLU A 1 70 ? 25.049 -12.245 -15.632 1.00 95.56 70 GLU A N 1
ATOM 577 C CA . GLU A 1 70 ? 24.143 -11.643 -14.642 1.00 95.56 70 GLU A CA 1
ATOM 578 C C . GLU A 1 70 ? 23.832 -10.178 -14.979 1.00 95.56 70 GLU A C 1
ATOM 580 O O . GLU A 1 70 ? 22.677 -9.763 -14.914 1.00 95.56 70 GLU A O 1
ATOM 585 N N . SER A 1 71 ? 24.840 -9.404 -15.395 1.00 96.06 71 SER A N 1
ATOM 586 C CA . SER A 1 71 ? 24.662 -7.995 -15.777 1.00 96.06 71 SER A CA 1
ATOM 587 C C . SER A 1 71 ? 23.712 -7.853 -16.968 1.00 96.06 71 SER A C 1
ATOM 589 O O . SER A 1 71 ? 22.808 -7.014 -16.949 1.00 96.06 71 SER A O 1
ATOM 591 N N . TRP A 1 72 ? 23.885 -8.697 -17.992 1.00 95.94 72 TRP A N 1
ATOM 592 C CA . TRP A 1 72 ? 22.978 -8.739 -19.134 1.00 95.94 72 TRP A CA 1
ATOM 593 C C . TRP A 1 72 ? 21.572 -9.184 -18.730 1.00 95.94 72 TRP A C 1
ATOM 595 O O . TRP A 1 72 ? 20.596 -8.534 -19.093 1.00 95.94 72 TRP A O 1
ATOM 605 N N . HIS A 1 73 ? 21.463 -10.257 -17.945 1.00 94.81 73 HIS A N 1
ATOM 606 C CA . HIS A 1 73 ? 20.183 -10.794 -17.499 1.00 94.81 73 HIS A CA 1
ATOM 607 C C . HIS A 1 73 ? 19.371 -9.764 -16.705 1.00 94.81 73 HIS A C 1
ATOM 609 O O . HIS A 1 73 ? 18.178 -9.601 -16.960 1.00 94.81 73 HIS A O 1
ATOM 615 N N . LEU A 1 74 ? 20.003 -9.030 -15.783 1.00 95.00 74 LEU A N 1
ATOM 616 C CA . LEU A 1 74 ? 19.353 -7.962 -15.017 1.00 95.00 74 LEU A CA 1
ATOM 617 C C . LEU A 1 74 ? 18.893 -6.815 -15.919 1.00 95.00 74 LEU A C 1
ATOM 619 O O . LEU A 1 74 ? 17.777 -6.315 -15.765 1.00 95.00 74 LEU A O 1
ATOM 623 N N . PHE A 1 75 ? 19.732 -6.416 -16.878 1.00 94.81 75 PHE A N 1
ATOM 624 C CA . PHE A 1 75 ? 19.374 -5.400 -17.860 1.00 94.81 75 PHE A CA 1
ATOM 625 C C . PHE A 1 75 ? 18.175 -5.836 -18.712 1.00 94.81 75 PHE A C 1
ATOM 627 O O . PHE A 1 75 ? 17.192 -5.105 -18.800 1.00 94.81 75 PHE A O 1
ATOM 634 N N . GLU A 1 76 ? 18.213 -7.034 -19.292 1.00 91.88 76 GLU 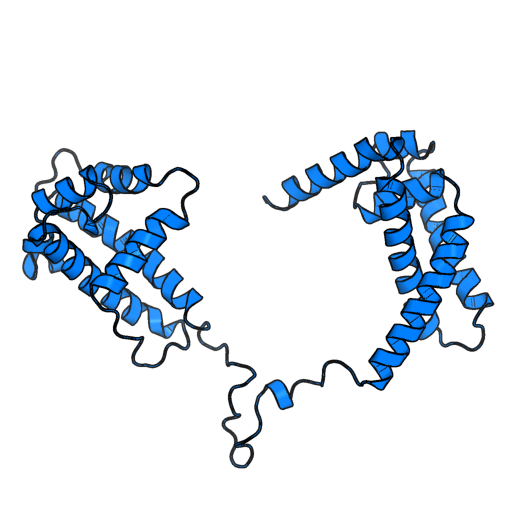A N 1
ATOM 635 C CA . GLU A 1 76 ? 17.142 -7.566 -20.136 1.00 91.88 76 GLU A CA 1
ATOM 636 C C . GLU A 1 76 ? 15.842 -7.760 -19.342 1.00 91.88 76 GLU A C 1
ATOM 638 O O . GLU A 1 76 ? 14.784 -7.307 -19.781 1.00 91.88 76 GLU A O 1
ATOM 643 N N . THR A 1 77 ? 15.928 -8.313 -18.128 1.00 91.44 77 THR A N 1
ATOM 644 C CA . THR A 1 77 ? 14.778 -8.503 -17.229 1.00 91.44 77 THR A CA 1
ATOM 645 C C . THR A 1 77 ? 14.119 -7.178 -16.862 1.00 91.44 77 THR A C 1
ATOM 647 O O . THR A 1 77 ? 12.892 -7.087 -16.848 1.00 91.44 77 THR A O 1
ATOM 650 N N . HIS A 1 78 ? 14.899 -6.127 -16.593 1.00 90.69 78 HIS A N 1
ATOM 651 C CA . HIS A 1 78 ? 14.348 -4.798 -16.315 1.00 90.69 78 HIS A CA 1
ATOM 652 C C . HIS A 1 78 ? 13.522 -4.269 -17.498 1.00 90.69 78 HIS A C 1
ATOM 654 O O . HIS A 1 78 ? 12.440 -3.708 -17.307 1.00 90.69 78 HIS A O 1
ATOM 660 N N . LEU A 1 79 ? 13.991 -4.499 -18.726 1.00 86.94 79 LEU A N 1
ATOM 661 C CA . LEU A 1 79 ? 13.305 -4.068 -19.945 1.00 86.94 79 LEU A CA 1
ATOM 662 C C . LEU A 1 79 ? 12.025 -4.872 -20.220 1.00 86.94 79 LEU A C 1
ATOM 664 O O . LEU A 1 79 ? 11.078 -4.323 -20.786 1.00 86.94 79 LEU A O 1
ATOM 668 N N . THR A 1 80 ? 11.970 -6.145 -19.814 1.00 83.06 80 THR A N 1
ATOM 669 C CA . THR A 1 80 ? 10.808 -7.019 -20.038 1.00 83.06 80 THR A CA 1
ATOM 670 C C . THR A 1 80 ? 9.774 -6.967 -18.913 1.00 83.06 80 THR A C 1
ATOM 672 O O . THR A 1 80 ? 8.580 -6.924 -19.195 1.00 83.06 80 THR A O 1
ATOM 675 N N . ALA A 1 81 ? 10.195 -6.967 -17.644 1.00 79.56 81 ALA A N 1
ATOM 676 C CA . ALA A 1 81 ? 9.309 -7.146 -16.489 1.00 79.56 81 ALA A CA 1
ATOM 677 C C . ALA A 1 81 ? 8.521 -5.883 -16.111 1.00 79.56 81 ALA A C 1
ATOM 679 O O . ALA A 1 81 ? 7.398 -5.980 -15.625 1.00 79.56 81 ALA A O 1
ATOM 680 N N . ARG A 1 82 ? 9.083 -4.688 -16.339 1.00 66.62 82 ARG A N 1
ATOM 681 C CA . ARG A 1 82 ? 8.423 -3.417 -15.991 1.00 66.62 82 ARG A CA 1
ATOM 682 C C . ARG A 1 82 ? 7.526 -2.845 -17.090 1.00 66.62 82 ARG A C 1
ATOM 684 O O . ARG A 1 82 ? 6.958 -1.772 -16.903 1.00 66.62 82 ARG A O 1
ATOM 691 N N . GLN A 1 83 ? 7.371 -3.531 -18.225 1.00 60.31 83 GLN A N 1
ATOM 692 C CA . GLN A 1 83 ? 6.551 -3.033 -19.330 1.00 60.31 83 GLN A CA 1
ATOM 693 C C . GLN A 1 83 ? 5.275 -3.850 -19.517 1.00 60.31 83 GLN A C 1
ATOM 695 O O . GLN A 1 83 ? 5.279 -4.976 -20.008 1.00 60.31 83 GLN A O 1
ATOM 700 N N . THR A 1 84 ? 4.146 -3.218 -19.208 1.00 50.16 84 THR A N 1
ATOM 701 C CA . THR A 1 84 ? 2.807 -3.667 -19.585 1.00 50.16 84 THR A CA 1
ATOM 702 C C . THR A 1 84 ? 2.721 -3.789 -21.118 1.00 50.16 84 THR A C 1
ATOM 704 O O . THR A 1 84 ? 2.686 -2.801 -21.840 1.00 50.16 84 THR A O 1
ATOM 707 N N . ARG A 1 85 ? 2.758 -5.018 -21.658 1.00 52.62 85 ARG A N 1
ATOM 708 C CA . ARG A 1 85 ? 2.551 -5.375 -23.089 1.00 52.62 85 ARG A CA 1
ATOM 709 C C . ARG A 1 85 ? 3.413 -4.653 -24.156 1.00 52.62 85 ARG A C 1
ATOM 711 O O . ARG A 1 85 ? 3.167 -4.844 -25.344 1.00 52.62 85 ARG A O 1
ATOM 718 N N . GLN A 1 86 ? 4.428 -3.863 -23.792 1.00 53.97 86 GLN A N 1
ATOM 719 C CA . GLN A 1 86 ? 5.126 -2.954 -24.720 1.00 53.97 86 GLN A CA 1
ATOM 720 C C . GLN A 1 86 ? 6.616 -3.241 -24.959 1.00 53.97 86 GLN A C 1
ATOM 722 O O . GLN A 1 86 ? 7.266 -2.433 -25.610 1.00 53.97 86 GLN A O 1
ATOM 727 N N . GLY A 1 87 ? 7.151 -4.401 -24.564 1.00 56.62 87 GLY A N 1
ATOM 728 C CA . GLY A 1 87 ? 8.587 -4.717 -24.674 1.00 56.62 87 GLY A CA 1
ATOM 729 C C . GLY A 1 87 ? 9.250 -4.498 -26.052 1.00 56.62 87 GLY A C 1
ATOM 730 O O . GLY A 1 87 ? 10.439 -4.227 -26.111 1.00 56.62 87 GLY A O 1
ATOM 731 N N . LYS A 1 88 ? 8.526 -4.514 -27.183 1.00 60.44 88 LYS A N 1
ATOM 732 C CA . LYS A 1 88 ? 9.112 -4.125 -28.491 1.00 60.44 88 LYS A CA 1
ATOM 733 C C . LYS A 1 88 ? 9.464 -2.629 -28.582 1.00 60.44 88 LYS A C 1
ATOM 735 O O . LYS A 1 88 ? 10.421 -2.255 -29.255 1.00 60.44 88 LYS A O 1
ATOM 740 N N . ARG A 1 89 ? 8.757 -1.770 -27.842 1.00 73.88 89 ARG A N 1
ATOM 741 C CA . ARG A 1 89 ? 8.894 -0.311 -27.913 1.00 73.88 89 ARG A CA 1
ATOM 742 C C . ARG A 1 89 ? 10.213 0.211 -27.367 1.00 73.88 89 ARG A C 1
ATOM 744 O O . ARG A 1 89 ? 10.646 1.254 -27.837 1.00 73.88 89 ARG A O 1
ATOM 751 N N . TYR A 1 90 ? 10.868 -0.457 -26.413 1.00 83.50 90 TYR A N 1
ATOM 752 C CA . TYR A 1 90 ? 12.127 0.086 -25.887 1.00 83.50 90 TYR A CA 1
ATOM 753 C C . TYR A 1 90 ? 13.264 -0.021 -26.912 1.00 83.50 90 TYR A C 1
ATOM 755 O O . TYR A 1 90 ? 14.052 0.915 -27.032 1.00 83.50 90 TYR A O 1
ATOM 763 N N . LYS A 1 91 ? 13.342 -1.116 -27.688 1.00 87.88 91 LYS A N 1
ATOM 764 C CA . LYS A 1 91 ? 14.329 -1.231 -28.774 1.00 87.88 91 LYS A CA 1
ATOM 765 C C . LYS A 1 91 ? 14.010 -0.237 -29.880 1.00 87.88 91 LYS A C 1
ATOM 767 O O . LYS A 1 91 ? 14.902 0.477 -30.322 1.00 87.88 91 LYS A O 1
ATOM 772 N N . ASP A 1 92 ? 12.744 -0.117 -30.268 1.00 89.19 92 ASP A N 1
ATOM 773 C CA . ASP A 1 92 ? 12.345 0.891 -31.253 1.00 89.19 92 ASP A CA 1
ATOM 774 C C . ASP A 1 92 ? 12.658 2.310 -30.770 1.00 89.19 92 ASP A C 1
ATOM 776 O O . ASP A 1 92 ? 13.187 3.106 -31.536 1.00 89.19 92 ASP A O 1
ATOM 780 N N . TRP A 1 93 ? 12.451 2.603 -29.484 1.00 88.81 93 TRP A N 1
ATOM 781 C CA . TRP A 1 93 ? 12.853 3.865 -28.870 1.00 88.81 93 TRP A CA 1
ATOM 782 C C . TRP A 1 93 ? 14.371 4.075 -28.910 1.00 88.81 93 TRP A C 1
ATOM 784 O O . TRP A 1 93 ? 14.813 5.163 -29.265 1.00 88.81 93 TRP A O 1
ATOM 794 N N . LEU A 1 94 ? 15.185 3.058 -28.598 1.00 91.50 94 LEU A N 1
ATOM 795 C CA . LEU A 1 94 ? 16.649 3.157 -28.668 1.00 91.50 94 LEU A CA 1
ATOM 796 C C . LEU A 1 94 ? 17.128 3.518 -30.078 1.00 91.50 94 LEU A C 1
ATOM 798 O O . LEU A 1 94 ? 17.983 4.389 -30.228 1.00 91.50 94 LEU A O 1
ATOM 802 N N . PHE A 1 95 ? 16.561 2.879 -31.102 1.00 94.12 95 PHE A N 1
ATOM 803 C CA . PHE A 1 95 ? 16.953 3.097 -32.494 1.00 94.12 95 PHE A CA 1
ATOM 804 C C . PHE A 1 95 ? 16.322 4.353 -33.112 1.00 94.12 95 PHE A C 1
ATOM 806 O O . PHE A 1 95 ? 16.955 4.994 -33.944 1.00 94.12 95 PHE A O 1
ATOM 813 N N . ALA A 1 96 ? 15.132 4.772 -32.675 1.00 92.50 96 ALA A N 1
ATOM 814 C CA . ALA A 1 96 ? 14.506 6.024 -33.115 1.00 92.50 96 ALA A CA 1
ATOM 815 C C . ALA A 1 96 ? 15.288 7.275 -32.677 1.00 92.50 96 ALA A C 1
ATOM 817 O O . ALA A 1 96 ? 15.076 8.360 -33.211 1.00 92.50 96 ALA A O 1
ATOM 818 N N . ARG A 1 97 ? 16.203 7.138 -31.709 1.00 89.19 97 ARG A N 1
ATOM 819 C CA . ARG A 1 97 ? 17.084 8.221 -31.247 1.00 89.19 97 ARG A CA 1
ATOM 820 C C . ARG A 1 97 ? 18.263 8.491 -32.173 1.00 89.19 97 ARG A C 1
ATOM 822 O O . ARG A 1 97 ? 18.995 9.443 -31.914 1.00 89.19 97 ARG A O 1
ATOM 829 N N . ILE A 1 98 ? 18.490 7.654 -33.181 1.00 94.88 98 ILE A N 1
ATOM 830 C CA . ILE A 1 98 ? 19.567 7.850 -34.149 1.00 94.88 98 ILE A CA 1
ATOM 831 C C . ILE A 1 98 ? 19.211 9.071 -35.018 1.00 94.88 98 ILE A C 1
ATOM 833 O O . ILE A 1 98 ? 18.205 9.022 -35.726 1.00 94.88 98 ILE A O 1
ATOM 837 N N . PRO A 1 99 ? 19.998 10.165 -34.990 1.00 90.88 99 PRO A N 1
ATOM 838 C CA . PRO A 1 99 ? 19.793 11.282 -35.911 1.00 90.88 99 PRO A CA 1
ATOM 839 C C . PRO A 1 99 ? 19.978 10.822 -37.362 1.00 90.88 99 PRO A C 1
ATOM 841 O O . PRO A 1 99 ? 20.884 10.032 -37.627 1.00 90.88 99 PRO A O 1
ATOM 844 N N . ALA A 1 100 ? 19.164 11.345 -38.286 1.00 91.88 100 ALA A N 1
ATOM 845 C CA . ALA A 1 100 ? 19.171 10.938 -39.697 1.00 91.88 100 ALA A CA 1
ATOM 846 C C . ALA A 1 100 ? 20.568 11.015 -40.343 1.00 91.88 100 ALA A C 1
ATOM 848 O O . ALA A 1 100 ? 20.959 10.099 -41.058 1.00 91.88 100 ALA A O 1
ATOM 849 N N . ASP A 1 101 ? 21.345 12.046 -39.996 1.00 92.94 101 ASP A N 1
ATOM 850 C CA . ASP A 1 101 ? 22.673 12.311 -40.565 1.00 92.94 101 ASP A CA 1
ATOM 851 C C . ASP A 1 101 ? 23.820 11.990 -39.590 1.00 92.94 101 ASP A C 1
ATOM 853 O O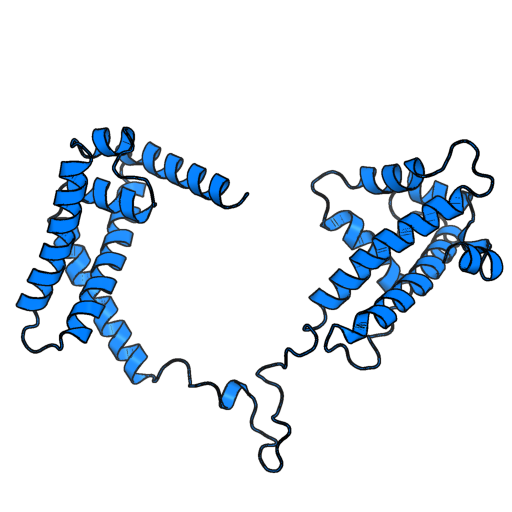 . ASP A 1 101 ? 24.896 12.587 -39.646 1.00 92.94 101 ASP A O 1
ATOM 857 N N . SER A 1 102 ? 23.600 11.092 -38.624 1.00 90.00 102 SER A N 1
ATOM 858 C CA . SER A 1 102 ? 24.628 10.785 -37.627 1.00 90.00 102 SER A CA 1
ATOM 859 C C . SER A 1 102 ? 25.788 9.986 -38.237 1.00 90.00 102 SER A C 1
ATOM 861 O O . SER A 1 102 ? 25.562 8.869 -38.702 1.00 90.00 102 SER A O 1
ATOM 863 N N . PRO A 1 103 ? 27.046 10.465 -38.149 1.00 88.25 103 PRO A N 1
ATOM 864 C CA . PRO A 1 103 ? 28.208 9.701 -38.610 1.00 88.25 103 PRO A CA 1
ATOM 865 C C . PRO A 1 103 ? 28.539 8.506 -37.698 1.00 88.25 103 PRO A C 1
ATOM 867 O O . PRO A 1 103 ? 29.355 7.665 -38.060 1.00 88.25 103 PRO A O 1
ATOM 870 N N . ALA A 1 104 ? 27.922 8.420 -36.511 1.00 89.44 104 ALA A N 1
ATOM 871 C CA . ALA A 1 104 ? 28.173 7.373 -35.523 1.00 89.44 104 ALA A CA 1
ATOM 872 C C . ALA A 1 104 ? 26.860 6.918 -34.845 1.00 89.44 104 ALA A C 1
ATOM 874 O O . ALA A 1 104 ? 26.680 7.101 -33.635 1.00 89.44 104 ALA A O 1
ATOM 875 N N . PRO A 1 105 ? 25.922 6.318 -35.604 1.00 91.12 105 PRO A N 1
ATOM 876 C CA . PRO A 1 105 ? 24.563 6.028 -35.141 1.00 91.12 105 PRO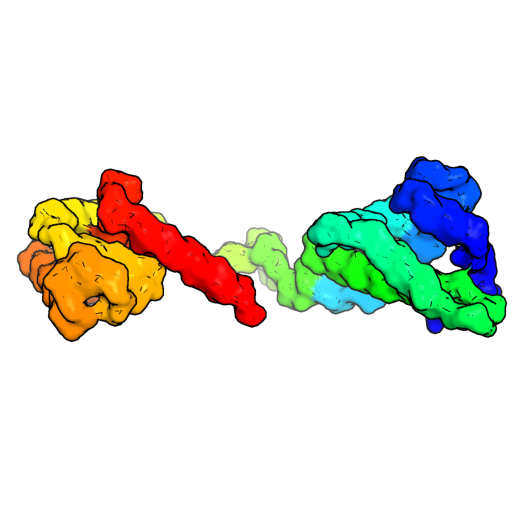 A CA 1
ATOM 877 C C . PRO A 1 105 ? 24.533 5.124 -33.899 1.00 91.12 105 PRO A C 1
ATOM 879 O O . PRO A 1 105 ? 23.710 5.311 -33.002 1.00 91.12 105 PRO A O 1
ATOM 882 N N . MET A 1 106 ? 25.482 4.189 -33.782 1.00 94.06 106 MET A N 1
ATOM 883 C CA . MET A 1 106 ? 25.554 3.279 -32.633 1.00 94.06 106 MET A CA 1
ATOM 884 C C . MET A 1 106 ? 25.962 3.972 -31.334 1.00 94.06 106 MET A C 1
ATOM 886 O O . MET A 1 106 ? 25.619 3.474 -30.266 1.00 94.06 106 MET A O 1
ATOM 890 N N . ARG A 1 107 ? 26.583 5.162 -31.374 1.00 91.00 107 ARG A N 1
ATOM 891 C CA . ARG A 1 107 ? 26.820 5.942 -30.147 1.00 91.00 107 ARG A CA 1
ATOM 892 C C . ARG A 1 107 ? 25.510 6.383 -29.502 1.00 91.00 107 ARG A C 1
ATOM 894 O O . ARG A 1 107 ? 25.408 6.392 -28.276 1.00 91.00 107 ARG A O 1
ATOM 901 N N . ALA A 1 108 ? 24.509 6.741 -30.310 1.00 92.06 108 ALA A N 1
ATOM 902 C CA . ALA A 1 108 ? 23.196 7.131 -29.806 1.00 92.06 108 ALA A CA 1
ATOM 903 C C . ALA A 1 108 ? 22.483 5.936 -29.152 1.00 92.06 108 ALA A C 1
ATOM 905 O O . ALA A 1 108 ? 21.925 6.080 -28.060 1.00 92.06 108 ALA A O 1
ATOM 906 N N . VAL A 1 109 ? 22.571 4.756 -29.779 1.00 94.19 109 VAL A N 1
ATOM 907 C CA . VAL A 1 109 ? 22.005 3.502 -29.258 1.00 94.19 109 VAL A CA 1
ATOM 908 C C . VAL A 1 109 ? 22.706 3.080 -27.969 1.00 94.19 109 VAL A C 1
ATOM 910 O O . VAL A 1 109 ? 22.039 2.922 -26.949 1.00 94.19 109 VAL A O 1
ATOM 913 N N . ALA A 1 110 ? 24.038 2.980 -27.973 1.00 94.00 110 ALA A N 1
ATOM 914 C CA . ALA A 1 110 ? 24.829 2.616 -26.799 1.00 94.00 110 ALA A CA 1
ATOM 915 C C . ALA A 1 110 ? 24.602 3.601 -25.640 1.00 94.00 110 ALA A C 1
ATOM 917 O O . ALA A 1 110 ? 24.372 3.192 -24.504 1.00 94.00 110 ALA A O 1
ATOM 918 N N . GLY A 1 111 ? 24.575 4.908 -25.923 1.00 91.75 111 GLY A N 1
ATOM 919 C CA . GLY A 1 111 ? 24.249 5.930 -24.928 1.00 91.75 111 GLY A CA 1
ATOM 920 C C . GLY A 1 111 ? 22.844 5.762 -24.342 1.00 91.75 111 GLY A C 1
ATOM 921 O O . GLY A 1 111 ? 22.669 5.864 -23.129 1.00 91.75 111 GLY A O 1
ATOM 922 N N . GLY A 1 112 ? 21.849 5.459 -25.182 1.00 92.88 112 GLY A N 1
ATOM 923 C CA . GLY A 1 112 ? 20.492 5.133 -24.742 1.00 92.88 112 GLY A CA 1
ATOM 924 C C . GLY A 1 112 ? 20.433 3.861 -23.891 1.00 92.88 112 GLY A C 1
ATOM 925 O O . GLY A 1 112 ? 19.769 3.850 -22.857 1.00 92.88 112 GLY A O 1
ATOM 926 N N . ALA A 1 113 ? 21.168 2.816 -24.273 1.00 94.19 113 ALA A N 1
ATOM 927 C CA . ALA A 1 113 ? 21.243 1.570 -23.521 1.00 94.19 113 ALA A CA 1
ATOM 928 C C . ALA A 1 113 ? 21.847 1.800 -22.127 1.00 94.19 113 ALA A C 1
ATOM 930 O O . ALA A 1 113 ? 21.271 1.356 -21.140 1.00 94.19 113 ALA A O 1
ATOM 931 N N . VAL A 1 114 ? 22.924 2.588 -22.014 1.00 95.62 114 VAL A N 1
ATOM 932 C CA . VAL A 1 114 ? 23.521 2.960 -20.716 1.00 95.62 114 VAL A CA 1
ATOM 933 C C . VAL A 1 114 ? 22.543 3.751 -19.836 1.00 95.62 114 VAL A C 1
ATOM 935 O O . VAL A 1 114 ? 22.545 3.583 -18.616 1.00 95.62 114 VAL A O 1
ATOM 938 N N . LEU A 1 115 ? 21.686 4.598 -20.421 1.00 92.75 115 LEU A N 1
ATOM 939 C CA . LEU A 1 115 ? 20.636 5.289 -19.661 1.00 92.75 115 LEU A CA 1
ATOM 940 C C . LEU A 1 115 ? 19.622 4.305 -19.069 1.00 92.75 115 LEU A C 1
ATOM 942 O O . LEU A 1 115 ? 19.254 4.461 -17.911 1.00 92.75 115 LEU A O 1
ATOM 946 N N . LEU A 1 116 ? 19.218 3.283 -19.823 1.00 93.12 116 LEU A N 1
ATOM 947 C CA . LEU A 1 116 ? 18.324 2.236 -19.323 1.00 93.12 116 LEU A CA 1
ATOM 948 C C . LEU A 1 116 ? 19.026 1.345 -18.283 1.00 93.12 116 LEU A C 1
ATOM 950 O O . LEU A 1 116 ? 18.457 1.047 -17.236 1.00 93.12 116 LEU A O 1
ATOM 954 N N . MET A 1 117 ? 20.297 0.994 -18.506 1.00 95.75 117 MET A N 1
ATOM 955 C CA . MET A 1 117 ? 21.117 0.257 -17.534 1.00 95.75 117 MET A CA 1
ATOM 956 C C . MET A 1 117 ? 21.267 1.007 -16.213 1.00 95.75 117 MET A C 1
ATOM 958 O O . MET A 1 117 ? 21.342 0.379 -15.163 1.00 95.75 117 MET A O 1
ATOM 962 N N . ARG A 1 118 ? 21.304 2.344 -16.234 1.00 95.88 118 ARG A N 1
ATOM 963 C CA . ARG A 1 118 ? 21.343 3.156 -15.011 1.00 95.88 118 ARG A CA 1
ATOM 964 C C . ARG A 1 118 ? 20.126 2.887 -14.133 1.00 95.88 118 ARG A C 1
ATOM 966 O O . ARG A 1 118 ? 20.270 2.786 -12.917 1.00 95.88 118 ARG A O 1
ATOM 973 N N . ASP A 1 119 ? 18.948 2.815 -14.738 1.00 94.94 119 ASP A N 1
ATOM 974 C CA . ASP A 1 119 ? 17.699 2.630 -14.009 1.00 94.94 119 ASP A CA 1
ATOM 975 C C . ASP A 1 119 ? 17.567 1.167 -13.546 1.00 94.94 119 ASP A C 1
ATOM 977 O O . ASP A 1 119 ? 17.259 0.929 -12.378 1.00 94.94 119 ASP A O 1
ATOM 981 N N . ALA A 1 120 ? 17.975 0.208 -14.385 1.00 95.38 120 ALA A N 1
ATOM 982 C CA . ALA A 1 120 ? 18.107 -1.201 -14.009 1.00 95.38 120 ALA A CA 1
ATOM 983 C C . ALA A 1 120 ? 19.086 -1.421 -12.836 1.00 95.38 120 ALA A C 1
ATOM 985 O O . ALA A 1 120 ? 18.766 -2.133 -11.888 1.00 95.38 120 ALA A O 1
ATOM 986 N N . ALA A 1 121 ? 20.255 -0.772 -12.845 1.00 95.62 121 ALA A N 1
ATOM 987 C CA . ALA A 1 121 ? 21.249 -0.877 -11.774 1.00 95.62 121 ALA A CA 1
ATOM 988 C C . ALA A 1 121 ? 20.743 -0.292 -10.446 1.00 95.62 121 ALA A C 1
ATOM 990 O O . ALA A 1 121 ? 21.021 -0.840 -9.382 1.00 95.62 121 ALA A O 1
ATOM 991 N N . ARG A 1 122 ? 19.986 0.811 -10.494 1.00 94.81 122 ARG A N 1
ATOM 992 C CA . ARG A 1 122 ? 19.345 1.392 -9.303 1.00 94.81 122 ARG A CA 1
ATOM 993 C C . ARG A 1 122 ? 18.284 0.468 -8.727 1.00 94.81 122 ARG A C 1
ATOM 995 O O . ARG A 1 122 ? 18.221 0.322 -7.514 1.00 94.81 122 ARG A O 1
ATOM 1002 N N . GLU A 1 123 ? 17.464 -0.132 -9.583 1.00 94.00 123 GLU A N 1
ATOM 1003 C CA . GLU A 1 123 ? 16.454 -1.089 -9.142 1.00 94.00 123 GLU A CA 1
ATOM 1004 C C . GLU A 1 123 ? 17.087 -2.343 -8.542 1.00 94.00 123 GLU A C 1
ATOM 1006 O O . GLU A 1 123 ? 16.668 -2.759 -7.468 1.00 94.00 123 GLU A O 1
ATOM 1011 N N . TYR A 1 124 ? 18.103 -2.908 -9.197 1.00 94.44 124 TYR A N 1
ATOM 1012 C CA . TYR A 1 124 ? 18.881 -4.019 -8.652 1.00 94.44 124 TYR A CA 1
ATOM 1013 C C . TYR A 1 124 ? 19.390 -3.685 -7.245 1.00 94.44 124 TYR A C 1
ATOM 1015 O O . TYR A 1 124 ? 19.112 -4.415 -6.301 1.00 94.44 124 TYR A O 1
ATOM 1023 N N . LEU A 1 125 ? 20.044 -2.529 -7.082 1.00 93.62 125 LEU A N 1
ATOM 1024 C CA . LEU A 1 125 ? 20.550 -2.100 -5.780 1.00 93.62 125 LEU A CA 1
ATOM 1025 C C . LEU A 1 125 ? 19.441 -1.936 -4.733 1.00 93.62 125 LEU A C 1
ATOM 1027 O O . LEU A 1 125 ? 19.628 -2.337 -3.593 1.00 93.62 125 LEU A O 1
ATOM 1031 N N . ALA A 1 126 ? 18.296 -1.368 -5.111 1.00 91.50 126 ALA A N 1
ATOM 1032 C CA . ALA A 1 126 ? 17.172 -1.162 -4.200 1.00 91.50 126 ALA A CA 1
ATOM 1033 C C . ALA A 1 126 ? 16.455 -2.464 -3.803 1.00 91.50 126 ALA A C 1
ATOM 1035 O O . ALA A 1 126 ? 15.816 -2.503 -2.757 1.00 91.50 126 ALA A O 1
ATOM 1036 N N . ARG A 1 127 ? 16.513 -3.501 -4.648 1.00 90.94 127 ARG A N 1
ATOM 1037 C CA . ARG A 1 127 ? 15.918 -4.815 -4.369 1.00 90.94 127 ARG A CA 1
ATOM 1038 C C . ARG A 1 127 ? 16.822 -5.689 -3.513 1.00 90.94 127 ARG A C 1
ATOM 1040 O O . ARG A 1 127 ? 16.332 -6.347 -2.607 1.00 90.94 127 ARG A O 1
ATOM 1047 N N . GLU A 1 128 ? 18.116 -5.701 -3.816 1.00 91.19 128 GLU A N 1
ATOM 1048 C CA . GLU A 1 128 ? 19.075 -6.588 -3.151 1.00 91.19 128 GLU A CA 1
ATOM 1049 C C . GLU A 1 128 ? 19.627 -6.003 -1.849 1.00 91.19 128 GLU A C 1
ATOM 1051 O O . GLU A 1 128 ? 20.079 -6.746 -0.981 1.00 91.19 128 GLU A O 1
ATOM 1056 N N . PHE A 1 129 ? 19.615 -4.676 -1.697 1.00 90.31 129 PHE A N 1
ATOM 1057 C CA . PHE A 1 129 ? 20.228 -4.011 -0.554 1.00 90.31 129 PHE A CA 1
ATOM 1058 C C . PHE A 1 129 ? 19.285 -2.991 0.076 1.00 90.31 129 PHE A C 1
ATOM 1060 O O . PHE A 1 129 ? 18.584 -2.241 -0.604 1.00 90.31 129 PHE A O 1
ATOM 1067 N N . ALA A 1 130 ? 19.332 -2.912 1.405 1.00 87.44 130 ALA A N 1
ATOM 1068 C CA . ALA A 1 130 ? 18.657 -1.852 2.136 1.00 87.44 130 ALA A CA 1
ATOM 1069 C C . ALA A 1 130 ? 19.232 -0.473 1.743 1.00 87.44 130 ALA A C 1
ATOM 1071 O O . ALA A 1 130 ? 20.438 -0.356 1.479 1.00 87.44 130 ALA A O 1
ATOM 1072 N N . PRO A 1 131 ? 18.410 0.590 1.722 1.00 89.69 131 PRO A N 1
ATOM 1073 C CA . PRO A 1 131 ? 18.895 1.957 1.562 1.00 89.69 131 PRO A CA 1
ATOM 1074 C C . PRO A 1 131 ? 19.961 2.326 2.601 1.00 89.69 131 PRO A C 1
ATOM 1076 O O . PRO A 1 131 ? 19.966 1.818 3.722 1.00 89.69 131 PRO A O 1
ATOM 1079 N N . ALA A 1 132 ? 20.862 3.238 2.235 1.00 86.69 132 ALA A N 1
ATOM 1080 C CA . ALA A 1 132 ? 21.888 3.728 3.147 1.00 86.69 132 ALA A CA 1
ATOM 1081 C C . ALA A 1 132 ? 21.236 4.331 4.400 1.00 86.69 132 ALA A C 1
ATOM 1083 O O . ALA A 1 132 ? 20.309 5.135 4.299 1.00 86.69 132 ALA A O 1
ATOM 1084 N N . GLY A 1 133 ? 21.729 3.934 5.573 1.00 82.19 133 GLY A N 1
ATOM 10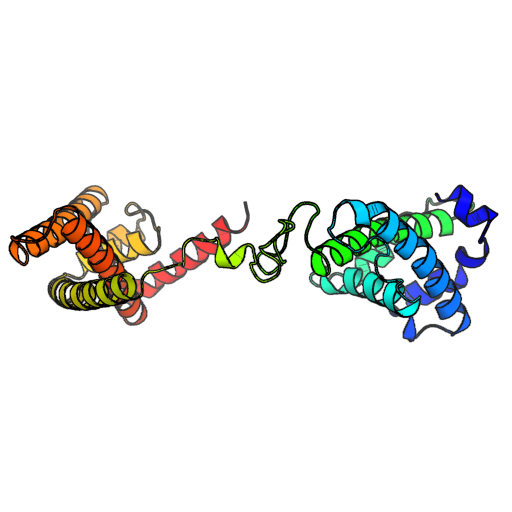85 C CA . GLY A 1 133 ? 21.195 4.374 6.866 1.00 82.19 133 GLY A CA 1
ATOM 1086 C C . GLY A 1 133 ? 20.038 3.534 7.420 1.00 82.19 133 GLY A C 1
ATOM 1087 O O . GLY A 1 133 ? 19.674 3.734 8.574 1.00 82.19 133 GLY A O 1
ATOM 1088 N N . LEU A 1 134 ? 19.496 2.567 6.667 1.00 84.81 134 LEU A N 1
ATOM 1089 C CA . LEU A 1 134 ? 18.573 1.564 7.212 1.00 84.81 134 LEU A CA 1
ATOM 1090 C C . LEU A 1 134 ? 19.351 0.363 7.748 1.00 84.81 134 LEU A C 1
ATOM 1092 O O . LEU A 1 134 ? 19.822 -0.478 6.988 1.00 84.81 134 LEU A O 1
ATOM 1096 N N . VAL A 1 135 ? 19.502 0.289 9.065 1.00 81.00 135 VAL A N 1
ATOM 1097 C CA . VAL A 1 135 ? 20.152 -0.845 9.732 1.00 81.00 135 VAL A CA 1
ATOM 1098 C C . VAL A 1 135 ? 19.119 -1.956 9.933 1.00 81.00 135 VAL A C 1
ATOM 1100 O O . VAL A 1 135 ? 17.975 -1.669 10.283 1.00 81.00 135 VAL A O 1
ATOM 1103 N N . SER A 1 136 ? 19.504 -3.215 9.688 1.00 82.56 136 SER A N 1
ATOM 1104 C CA . SER A 1 136 ? 18.628 -4.353 9.996 1.00 82.56 136 SER A CA 1
ATOM 1105 C C . SER A 1 136 ? 18.331 -4.361 11.489 1.00 82.56 136 SER A C 1
ATOM 1107 O O . SER A 1 136 ? 19.245 -4.171 12.291 1.00 82.56 136 SER A O 1
ATOM 1109 N N . LEU A 1 137 ? 17.079 -4.608 11.868 1.00 83.81 137 LEU A N 1
ATOM 1110 C CA . LEU A 1 137 ? 16.726 -4.693 13.282 1.00 83.81 137 LEU A CA 1
ATOM 1111 C C . LEU A 1 137 ? 17.483 -5.858 13.951 1.00 83.81 137 LEU A C 1
ATOM 1113 O O . LEU A 1 137 ? 18.004 -5.706 15.050 1.00 83.81 137 LEU A O 1
ATOM 1117 N N . SER A 1 138 ? 17.650 -6.971 13.240 1.00 86.19 138 SER A N 1
ATOM 1118 C CA . SER A 1 138 ? 18.424 -8.143 13.667 1.00 86.19 138 SER A CA 1
ATOM 1119 C C . SER A 1 138 ? 19.949 -7.964 13.658 1.00 86.19 138 SER A C 1
ATOM 1121 O O . SER A 1 138 ? 20.680 -8.889 14.012 1.00 86.19 138 SER A O 1
ATOM 1123 N N . SER A 1 139 ? 20.477 -6.811 13.226 1.00 85.56 139 SER A N 1
ATOM 1124 C CA . SER A 1 139 ? 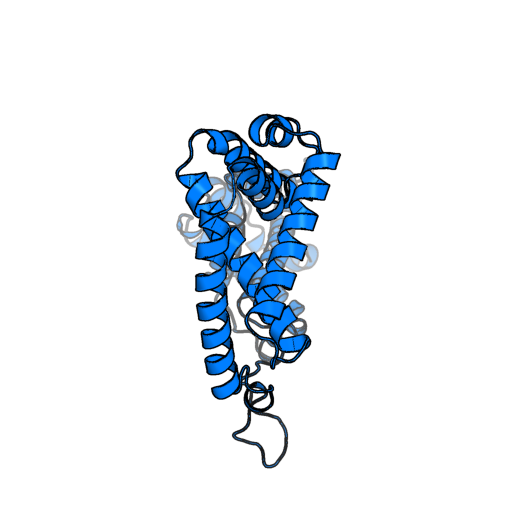21.922 -6.568 13.307 1.00 85.56 139 SER A CA 1
ATOM 1125 C C . SER A 1 139 ? 22.358 -6.381 14.764 1.00 85.56 139 SER A C 1
ATOM 1127 O O . SER A 1 139 ? 21.679 -5.665 15.505 1.00 85.56 139 SER A O 1
ATOM 1129 N N . PRO A 1 140 ? 23.495 -6.975 15.176 1.00 86.75 140 PRO A N 1
ATOM 1130 C CA . PRO A 1 140 ? 24.012 -6.807 16.526 1.00 86.75 140 PRO A CA 1
ATOM 1131 C C . PRO A 1 140 ? 24.354 -5.339 16.788 1.00 86.75 140 PRO A C 1
ATOM 1133 O O . PRO A 1 140 ? 24.844 -4.623 15.906 1.00 86.75 140 PRO A O 1
ATOM 1136 N N . LEU A 1 141 ? 24.102 -4.889 18.013 1.00 85.56 141 LEU A N 1
ATOM 1137 C CA . LEU A 1 141 ? 24.405 -3.527 18.428 1.00 85.56 141 LEU A CA 1
ATOM 1138 C C . LEU A 1 141 ? 25.926 -3.321 18.510 1.00 85.56 141 LEU A C 1
ATOM 1140 O O . LEU A 1 141 ? 26.631 -4.148 19.087 1.00 85.56 141 LEU A O 1
ATOM 1144 N N . PRO A 1 142 ? 26.465 -2.192 18.017 1.00 81.56 142 PRO A N 1
ATOM 1145 C CA . PRO A 1 142 ? 27.905 -1.922 18.029 1.00 81.56 142 PRO A CA 1
ATOM 1146 C C . PRO A 1 142 ? 28.450 -1.521 19.419 1.00 81.56 142 PRO A C 1
ATOM 1148 O O . PRO A 1 142 ? 29.475 -0.848 19.516 1.00 81.56 142 PRO A O 1
ATOM 1151 N N . THR A 1 143 ? 27.769 -1.879 20.510 1.00 83.19 143 THR A N 1
ATOM 1152 C CA . THR A 1 143 ? 28.111 -1.463 21.878 1.00 83.19 143 THR A CA 1
ATOM 1153 C C . THR A 1 143 ? 28.879 -2.562 22.612 1.00 83.19 143 THR A C 1
ATOM 1155 O O . THR A 1 143 ? 28.444 -3.711 22.664 1.00 83.19 143 THR A O 1
ATOM 1158 N N . ALA A 1 144 ? 30.015 -2.200 23.219 1.00 77.38 144 ALA A N 1
ATOM 1159 C CA . ALA A 1 144 ? 30.833 -3.123 24.004 1.00 77.38 144 ALA A CA 1
ATOM 1160 C C . ALA A 1 144 ? 30.014 -3.744 25.152 1.00 77.38 144 ALA A C 1
ATOM 1162 O O . ALA A 1 144 ? 29.463 -3.021 25.980 1.00 77.38 144 ALA A O 1
ATOM 1163 N N . GLY A 1 145 ? 29.945 -5.078 25.189 1.00 80.56 145 GLY A N 1
ATOM 1164 C CA . GLY A 1 145 ? 29.180 -5.839 26.185 1.00 80.56 145 GLY A CA 1
ATOM 1165 C C . GLY A 1 145 ? 27.779 -6.286 25.744 1.00 80.56 145 GLY A C 1
ATOM 1166 O O . GLY A 1 145 ? 27.142 -7.032 26.481 1.00 80.56 145 GLY A O 1
ATOM 1167 N N . CYS A 1 146 ? 27.320 -5.899 24.549 1.00 78.06 146 CYS A N 1
ATOM 1168 C CA . CYS A 1 146 ? 26.004 -6.256 24.000 1.00 78.06 146 CYS A CA 1
ATOM 1169 C C . CYS A 1 146 ? 26.105 -7.120 22.729 1.00 78.06 146 CYS A C 1
ATOM 1171 O O . CYS A 1 146 ? 25.252 -7.031 21.855 1.00 78.06 146 CYS A O 1
ATOM 1173 N N . GLU A 1 147 ? 27.141 -7.957 22.609 1.00 80.69 147 GLU A N 1
ATOM 1174 C CA . GLU A 1 147 ? 27.465 -8.712 21.379 1.00 80.69 147 GLU A CA 1
ATOM 1175 C C . GLU A 1 147 ? 26.349 -9.670 20.913 1.00 80.69 147 GLU A C 1
ATOM 1177 O O . GLU A 1 147 ? 26.311 -10.039 19.742 1.00 80.69 147 GLU A O 1
ATOM 1182 N N . ASN A 1 148 ? 25.417 -10.019 21.807 1.00 82.25 148 ASN A N 1
ATOM 1183 C CA . ASN A 1 148 ? 24.262 -10.878 21.523 1.00 82.25 148 ASN A CA 1
ATOM 1184 C C . ASN A 1 148 ? 22.924 -10.123 21.440 1.00 82.25 148 ASN A C 1
ATOM 1186 O O . ASN A 1 148 ? 21.897 -10.769 21.265 1.00 82.25 148 ASN A O 1
ATOM 1190 N N . LEU A 1 149 ? 22.912 -8.797 21.613 1.00 84.38 149 LEU A N 1
ATOM 1191 C CA . LEU A 1 149 ? 21.692 -7.989 21.541 1.00 84.38 149 LEU A CA 1
ATOM 1192 C C . LEU A 1 149 ? 21.605 -7.305 20.178 1.00 84.38 149 LEU A C 1
ATOM 1194 O O . LEU A 1 149 ? 22.549 -6.654 19.723 1.00 84.38 149 LEU A O 1
ATOM 1198 N N . SER A 1 150 ? 20.452 -7.438 19.545 1.00 89.12 150 SER A N 1
ATOM 1199 C CA . SER A 1 150 ? 20.076 -6.762 18.310 1.00 89.12 150 SER A CA 1
ATOM 1200 C C . SER A 1 150 ? 19.205 -5.533 18.601 1.00 89.12 150 SER A C 1
ATOM 1202 O O . SER A 1 150 ? 18.789 -5.301 19.738 1.00 89.12 150 SER A O 1
ATOM 1204 N N . MET A 1 151 ? 18.918 -4.710 17.586 1.00 81.06 151 MET A N 1
ATOM 1205 C CA . MET A 1 151 ? 17.915 -3.650 17.745 1.00 81.06 151 MET A CA 1
ATOM 1206 C C . MET A 1 151 ? 16.503 -4.218 17.962 1.00 81.06 151 MET A C 1
ATOM 1208 O O . MET A 1 151 ? 15.717 -3.542 18.617 1.00 81.06 151 MET A O 1
ATOM 1212 N N . GLU A 1 152 ? 16.182 -5.424 17.465 1.00 82.38 152 GLU A N 1
ATOM 1213 C CA . GLU A 1 152 ? 14.886 -6.094 17.717 1.00 82.38 152 GLU A CA 1
ATOM 1214 C C . GLU A 1 152 ? 14.653 -6.303 19.213 1.00 82.38 152 GLU A C 1
ATOM 1216 O O . GLU A 1 152 ? 13.565 -6.014 19.699 1.00 82.38 152 GLU A O 1
ATOM 1221 N N . ASP A 1 153 ? 15.694 -6.691 19.954 1.00 82.31 153 ASP A N 1
ATOM 1222 C CA . ASP A 1 153 ? 15.622 -6.942 21.402 1.00 82.31 153 ASP A CA 1
ATOM 1223 C C . ASP A 1 153 ? 15.394 -5.665 22.233 1.00 82.31 153 ASP A C 1
ATOM 1225 O O . ASP A 1 153 ? 15.046 -5.734 23.412 1.00 82.31 153 ASP A O 1
ATOM 1229 N N . LEU A 1 154 ? 15.625 -4.490 21.636 1.00 79.62 154 LEU A N 1
ATOM 1230 C CA . LEU A 1 154 ? 15.396 -3.185 22.260 1.00 79.62 154 LEU A CA 1
ATOM 1231 C C . LEU A 1 154 ? 14.067 -2.550 21.856 1.00 79.62 154 LEU A C 1
ATOM 1233 O O . LEU A 1 154 ? 13.679 -1.531 22.438 1.00 79.62 154 LEU A O 1
ATOM 1237 N N . LEU A 1 155 ? 13.386 -3.100 20.849 1.00 76.56 155 LEU A N 1
ATOM 1238 C CA . LEU A 1 155 ? 12.038 -2.658 20.544 1.00 76.56 155 LEU A CA 1
ATOM 1239 C C . LEU A 1 155 ? 11.130 -3.088 21.702 1.00 76.56 155 LEU A C 1
ATOM 1241 O O . LEU A 1 155 ? 11.285 -4.195 22.217 1.00 76.56 155 LEU A O 1
ATOM 1245 N N . PRO A 1 156 ? 10.198 -2.230 22.149 1.00 67.94 156 PRO A N 1
ATOM 1246 C CA . PRO A 1 156 ? 9.183 -2.665 23.093 1.00 67.94 156 PRO A CA 1
ATOM 1247 C C . PRO A 1 156 ? 8.476 -3.876 22.481 1.00 67.94 156 PRO A C 1
ATOM 1249 O O . PRO A 1 156 ? 7.906 -3.764 21.394 1.00 67.94 156 PRO A O 1
ATOM 1252 N N . ASP A 1 157 ? 8.589 -5.026 23.152 1.00 58.44 157 ASP A N 1
ATOM 1253 C CA . ASP A 1 157 ? 7.952 -6.277 22.747 1.00 58.44 157 ASP A CA 1
ATOM 1254 C C . ASP A 1 157 ? 6.490 -5.975 22.399 1.00 58.44 157 ASP A C 1
ATOM 1256 O O . ASP A 1 157 ? 5.781 -5.331 23.178 1.00 58.44 157 ASP A O 1
ATOM 1260 N N . THR A 1 158 ? 6.055 -6.331 21.189 1.00 61.28 158 THR A N 1
ATOM 1261 C CA . THR A 1 158 ? 4.823 -5.802 20.567 1.00 61.28 158 THR A CA 1
ATOM 1262 C C . THR A 1 158 ? 3.516 -6.263 21.223 1.00 61.28 158 THR A C 1
ATOM 1264 O O . THR A 1 158 ? 2.434 -6.024 20.693 1.00 61.28 158 THR A O 1
ATOM 1267 N N . GLY A 1 159 ? 3.585 -6.865 22.401 1.00 62.22 159 GLY A N 1
ATOM 1268 C CA . GLY A 1 159 ? 2.460 -7.017 23.305 1.00 62.22 159 GLY A CA 1
ATOM 1269 C C . GLY A 1 159 ? 2.867 -7.884 24.479 1.00 62.22 159 GLY A C 1
ATOM 1270 O O . GLY A 1 159 ? 3.277 -9.027 24.292 1.00 62.22 159 GLY A O 1
ATOM 1271 N N . ASN A 1 160 ? 2.714 -7.371 25.698 1.00 75.56 160 ASN A N 1
ATOM 1272 C CA . ASN A 1 160 ? 2.671 -8.236 26.869 1.00 75.56 160 ASN A CA 1
ATOM 1273 C C . ASN A 1 160 ? 1.614 -9.329 26.595 1.00 75.56 160 ASN A C 1
ATOM 1275 O O . ASN A 1 160 ? 0.482 -8.978 26.254 1.00 75.56 160 ASN A O 1
ATOM 1279 N N . PRO A 1 161 ? 1.925 -10.633 26.725 1.00 76.69 161 PRO A N 1
ATOM 1280 C CA . PRO A 1 161 ? 0.952 -11.700 26.493 1.00 76.69 161 PRO A CA 1
ATOM 1281 C C . PRO A 1 161 ? -0.358 -11.512 27.270 1.00 76.69 161 PRO A C 1
ATOM 1283 O O . PRO A 1 161 ? -1.413 -11.924 26.798 1.00 76.69 161 PRO A O 1
ATOM 1286 N N . ALA A 1 162 ? -0.305 -10.859 28.437 1.00 79.81 162 ALA A N 1
ATOM 1287 C CA . ALA A 1 162 ? -1.494 -10.493 29.198 1.00 79.81 162 ALA A CA 1
ATOM 1288 C C . ALA A 1 162 ? -2.385 -9.471 28.464 1.00 79.81 162 ALA A C 1
ATOM 1290 O O . ALA A 1 162 ? -3.604 -9.617 28.483 1.00 79.81 162 ALA A O 1
ATOM 1291 N N . ASP A 1 163 ? -1.795 -8.489 27.780 1.00 82.19 163 ASP A N 1
ATOM 1292 C CA . ASP A 1 163 ? -2.529 -7.474 27.015 1.00 82.19 163 ASP A CA 1
ATOM 1293 C C . ASP A 1 163 ? -3.163 -8.090 25.760 1.00 82.19 163 ASP A C 1
ATOM 1295 O O . ASP A 1 163 ? -4.286 -7.749 25.401 1.00 82.19 163 ASP A O 1
ATOM 1299 N N . GLU A 1 164 ? -2.484 -9.047 25.121 1.00 82.25 164 GLU A N 1
ATOM 1300 C CA . GLU A 1 164 ? -3.028 -9.807 23.988 1.00 82.25 164 GLU A CA 1
ATOM 1301 C C . GLU A 1 164 ? -4.203 -10.702 24.417 1.00 82.25 164 GLU A C 1
ATOM 1303 O O . GLU A 1 164 ? -5.213 -10.780 23.716 1.00 82.25 164 GLU A O 1
ATOM 1308 N N . VAL A 1 165 ? -4.114 -11.354 25.584 1.00 86.38 165 VAL A N 1
ATOM 1309 C CA . VAL A 1 165 ? -5.236 -12.123 26.151 1.00 86.38 165 VAL A CA 1
ATOM 1310 C C . VAL A 1 165 ? -6.405 -11.198 26.482 1.00 86.38 165 VAL A C 1
ATOM 1312 O O . VAL A 1 165 ? -7.518 -11.461 26.031 1.00 86.38 165 VAL A O 1
ATOM 1315 N N . ALA A 1 166 ? -6.153 -10.087 27.179 1.00 88.50 166 ALA A N 1
ATOM 1316 C CA . ALA A 1 166 ? -7.185 -9.102 27.492 1.00 88.50 166 ALA A CA 1
ATOM 1317 C C . ALA A 1 166 ? -7.849 -8.568 26.214 1.00 88.50 166 ALA A C 1
ATOM 1319 O O . ALA A 1 166 ? -9.072 -8.490 26.125 1.00 88.50 166 ALA A O 1
ATOM 1320 N N . ARG A 1 167 ? -7.060 -8.260 25.179 1.00 90.69 167 ARG A N 1
ATOM 1321 C CA . ARG A 1 167 ? -7.579 -7.808 23.886 1.00 90.69 167 ARG A CA 1
ATOM 1322 C C . ARG A 1 167 ? -8.505 -8.845 23.246 1.00 90.69 167 ARG A C 1
ATOM 1324 O O . ARG A 1 167 ? -9.568 -8.462 22.768 1.00 90.69 167 ARG A O 1
ATOM 1331 N N . ARG A 1 168 ? -8.150 -10.134 23.263 1.00 92.00 168 ARG A N 1
ATOM 1332 C CA . ARG A 1 168 ? -9.017 -11.211 22.742 1.00 92.00 168 ARG A CA 1
ATOM 1333 C C . ARG A 1 168 ? -10.335 -11.305 23.501 1.00 92.00 168 ARG A C 1
ATOM 1335 O O . ARG A 1 168 ? -11.378 -11.461 22.876 1.00 92.00 168 ARG A O 1
ATOM 1342 N N . GLU A 1 169 ? -10.302 -11.149 24.823 1.00 95.69 169 GLU A N 1
ATOM 1343 C CA . GLU A 1 169 ? -11.519 -11.110 25.641 1.00 95.69 169 GLU A CA 1
ATOM 1344 C C . GLU A 1 169 ? -12.423 -9.932 25.241 1.00 95.69 169 GLU A C 1
ATOM 1346 O O . GLU A 1 169 ? -13.624 -10.119 25.039 1.00 95.69 169 GLU A O 1
ATOM 1351 N N . TYR A 1 170 ? -11.856 -8.737 25.030 1.00 96.50 170 TYR A N 1
ATOM 1352 C CA . TYR A 1 170 ? -12.611 -7.586 24.519 1.00 96.50 170 TYR A CA 1
ATOM 1353 C C . TYR A 1 170 ? -13.158 -7.816 23.102 1.00 96.50 170 TYR A C 1
ATOM 1355 O O . TYR A 1 170 ? -14.295 -7.435 22.827 1.00 96.50 170 TYR A O 1
ATOM 1363 N N . GLU A 1 171 ? -12.387 -8.433 22.203 1.00 97.06 171 GLU A N 1
ATOM 1364 C CA . GLU A 1 171 ? -12.832 -8.766 20.842 1.00 97.06 171 GLU A CA 1
ATOM 1365 C C . GLU A 1 171 ? -13.998 -9.771 20.848 1.00 97.06 171 GLU A C 1
ATOM 1367 O O . GLU A 1 171 ? -14.944 -9.630 20.067 1.00 97.06 171 GLU A O 1
ATOM 1372 N N . ASP A 1 172 ? -13.967 -10.765 21.737 1.00 97.50 172 ASP A N 1
ATOM 1373 C CA . ASP A 1 172 ? -15.041 -11.747 21.882 1.00 97.50 172 ASP A CA 1
ATOM 1374 C C . ASP A 1 172 ? -16.309 -11.124 22.486 1.00 97.50 172 ASP A C 1
ATOM 1376 O O . ASP A 1 172 ? -17.407 -11.348 21.965 1.00 97.50 172 ASP A O 1
ATOM 1380 N N . LEU A 1 173 ? -16.171 -10.274 23.511 1.00 97.88 173 LEU A N 1
ATOM 1381 C CA . LEU A 1 173 ? -17.288 -9.489 24.052 1.00 97.88 173 LEU A CA 1
ATOM 1382 C C . LEU A 1 173 ? -17.896 -8.573 22.984 1.00 97.88 173 LEU A C 1
ATOM 1384 O O . LEU A 1 173 ? -19.115 -8.554 22.800 1.00 97.88 173 LEU A O 1
ATOM 1388 N N . ALA A 1 174 ? -17.054 -7.851 22.244 1.00 98.12 174 ALA A N 1
ATOM 1389 C CA . ALA A 1 174 ? -17.476 -6.968 21.163 1.00 98.12 174 ALA A CA 1
ATOM 1390 C C . ALA A 1 174 ? -18.271 -7.713 20.085 1.00 98.12 174 ALA A C 1
ATOM 1392 O O . ALA A 1 174 ? -19.271 -7.194 19.587 1.00 98.12 174 ALA A O 1
ATOM 1393 N N . ARG A 1 175 ? -17.857 -8.939 19.736 1.00 98.38 175 ARG A N 1
ATOM 1394 C CA . ARG A 1 175 ? -18.560 -9.782 18.763 1.00 98.38 175 ARG A CA 1
ATOM 1395 C C . ARG A 1 175 ? -19.955 -10.167 19.254 1.00 98.38 175 ARG A C 1
ATOM 1397 O O . ARG A 1 175 ? -20.904 -10.044 18.485 1.00 98.38 175 ARG A O 1
ATOM 1404 N N . GLY A 1 176 ? -20.089 -10.553 20.525 1.00 98.12 176 GLY A N 1
ATOM 1405 C CA . GLY A 1 176 ? -21.389 -10.853 21.135 1.00 98.12 176 GLY A CA 1
ATOM 1406 C C . GLY A 1 176 ? -22.347 -9.658 21.085 1.00 98.12 176 GLY A C 1
ATOM 1407 O O . GLY A 1 176 ? -23.457 -9.772 20.565 1.00 98.12 176 GLY A O 1
ATOM 1408 N N . HIS A 1 177 ? -21.888 -8.478 21.515 1.00 98.31 177 HIS A N 1
ATOM 1409 C CA . HIS A 1 177 ? -22.689 -7.245 21.443 1.00 98.31 177 HIS A CA 1
ATOM 1410 C C . HIS A 1 177 ? -23.042 -6.856 20.007 1.00 98.31 177 HIS A C 1
ATOM 1412 O O . HIS A 1 177 ? -24.166 -6.434 19.730 1.00 98.31 177 HIS A O 1
ATOM 1418 N N . ALA A 1 178 ? -22.101 -7.007 19.072 1.00 98.38 178 ALA A N 1
ATOM 1419 C CA . ALA A 1 178 ? -22.340 -6.721 17.665 1.00 98.38 178 ALA A CA 1
ATOM 1420 C C . ALA A 1 178 ? -23.411 -7.641 17.061 1.00 98.38 178 ALA A C 1
ATOM 1422 O O . ALA A 1 178 ? -24.228 -7.174 16.270 1.00 98.38 178 ALA A O 1
ATOM 1423 N N . GLU A 1 179 ? -23.448 -8.921 17.434 1.00 98.44 179 GLU A N 1
ATOM 1424 C CA . GLU A 1 179 ? -24.480 -9.861 16.983 1.00 98.44 179 GLU A CA 1
ATOM 1425 C C . GLU A 1 179 ? -25.877 -9.459 17.468 1.00 98.44 179 GLU A C 1
ATOM 1427 O O . GLU A 1 179 ? -26.814 -9.405 16.664 1.00 98.44 179 GLU A O 1
ATOM 1432 N N . GLU A 1 180 ? -26.011 -9.111 18.749 1.00 98.25 180 GLU A N 1
ATOM 1433 C CA . GLU A 1 180 ? -27.274 -8.656 19.340 1.00 98.25 180 GLU A CA 1
ATOM 1434 C C . GLU A 1 180 ? -27.778 -7.367 18.678 1.00 98.25 180 GLU A C 1
ATOM 1436 O O . GLU A 1 180 ? -28.925 -7.292 18.219 1.00 98.25 180 GLU A O 1
ATOM 1441 N N . TRP A 1 181 ? -26.901 -6.366 18.546 1.00 98.38 181 TRP A N 1
ATOM 1442 C CA . TRP A 1 181 ? -27.229 -5.111 17.872 1.00 98.38 181 TRP A CA 1
ATOM 1443 C C . TRP A 1 181 ? -27.587 -5.333 16.407 1.00 98.38 181 TRP A C 1
ATOM 1445 O O . TRP A 1 181 ? -28.592 -4.805 15.930 1.00 98.38 181 TRP A O 1
ATOM 1455 N N . PHE A 1 182 ? -26.815 -6.146 15.684 1.00 98.38 182 PHE A N 1
ATOM 1456 C CA . PHE A 1 182 ? -27.095 -6.443 14.285 1.00 98.38 182 PHE A CA 1
ATOM 1457 C C . PHE A 1 182 ? -28.465 -7.111 14.112 1.00 98.38 182 PHE A C 1
ATOM 1459 O O . PHE A 1 182 ? -29.212 -6.753 13.192 1.00 98.38 182 PHE A O 1
ATOM 1466 N N . ALA A 1 183 ? -28.826 -8.041 15.001 1.00 98.12 183 ALA A N 1
ATOM 1467 C CA . ALA A 1 183 ? -30.132 -8.692 15.004 1.00 98.12 183 ALA A CA 1
ATOM 1468 C C . ALA A 1 183 ? -31.279 -7.694 15.247 1.00 98.12 183 ALA A C 1
ATOM 1470 O O . ALA A 1 183 ? -32.313 -7.791 14.584 1.00 98.12 183 ALA A O 1
ATOM 1471 N N . ALA A 1 184 ? -31.076 -6.709 16.126 1.00 98.06 184 ALA A N 1
ATOM 1472 C CA . ALA A 1 184 ? -32.050 -5.658 16.423 1.00 98.06 184 ALA A CA 1
ATOM 1473 C C . ALA A 1 184 ? -32.143 -4.562 15.339 1.00 98.06 184 ALA A C 1
ATOM 1475 O O . ALA A 1 184 ? -33.172 -3.894 15.216 1.00 98.06 184 ALA A O 1
ATOM 1476 N N . MET A 1 185 ? -31.089 -4.360 14.542 1.00 98.19 185 MET A N 1
ATOM 1477 C CA . MET A 1 185 ? -31.057 -3.341 13.490 1.00 98.19 185 MET A CA 1
ATOM 1478 C C . MET A 1 185 ? -32.039 -3.647 12.354 1.00 98.19 185 MET A C 1
ATOM 1480 O O . MET A 1 185 ? -32.042 -4.736 11.775 1.00 98.19 185 MET A O 1
ATOM 1484 N N . GLY A 1 186 ? -32.797 -2.628 11.947 1.00 97.81 186 GLY A N 1
ATOM 1485 C CA . GLY A 1 186 ? -33.594 -2.668 10.728 1.00 97.81 186 GLY A CA 1
ATOM 1486 C C . GLY A 1 186 ? -32.738 -2.563 9.462 1.00 97.81 186 GLY A C 1
ATOM 1487 O O . GLY A 1 186 ? -31.549 -2.236 9.484 1.00 97.81 186 GLY A O 1
ATOM 1488 N N . THR A 1 187 ? -33.362 -2.806 8.307 1.00 98.12 187 THR A N 1
ATOM 1489 C CA . THR A 1 187 ? -32.690 -2.712 6.999 1.00 98.12 187 THR A CA 1
ATOM 1490 C C . THR A 1 187 ? -32.085 -1.329 6.754 1.00 98.12 187 THR A C 1
ATOM 1492 O O . THR A 1 187 ? -30.996 -1.226 6.195 1.00 98.12 187 THR A O 1
ATOM 1495 N N . ARG A 1 188 ? -32.762 -0.261 7.195 1.00 98.25 188 ARG A N 1
ATOM 1496 C CA . ARG A 1 188 ? -32.290 1.119 7.029 1.00 98.25 188 ARG A CA 1
ATOM 1497 C C . ARG A 1 188 ? -30.944 1.336 7.718 1.00 98.25 188 ARG A C 1
ATOM 1499 O O . ARG A 1 188 ? -30.019 1.849 7.095 1.00 98.25 188 ARG A O 1
ATOM 1506 N N . GLU A 1 189 ? -30.833 0.951 8.985 1.00 98.50 189 GLU A N 1
ATOM 1507 C CA . GLU A 1 189 ? -29.617 1.118 9.781 1.00 98.50 189 GLU A CA 1
ATOM 1508 C C . GLU A 1 189 ? -28.465 0.296 9.191 1.00 98.50 189 GLU A C 1
ATOM 1510 O O . GLU A 1 189 ? -27.351 0.806 9.071 1.00 98.50 189 GLU A O 1
ATOM 1515 N N . ARG A 1 190 ? -28.744 -0.935 8.733 1.00 98.69 190 ARG A N 1
ATOM 1516 C CA . ARG A 1 190 ? -27.746 -1.801 8.082 1.00 98.69 190 ARG A CA 1
ATOM 1517 C C . ARG A 1 190 ? -27.203 -1.185 6.793 1.00 98.69 190 ARG A C 1
ATOM 1519 O O . ARG A 1 190 ? -25.992 -1.148 6.610 1.00 98.69 190 ARG A O 1
ATOM 1526 N N . VAL A 1 191 ? -28.065 -0.639 5.929 1.00 98.62 191 VAL A N 1
ATOM 1527 C CA . VAL A 1 191 ? -27.634 0.049 4.694 1.00 98.62 191 VAL A CA 1
ATOM 1528 C C . VAL A 1 191 ? -26.786 1.286 5.006 1.00 98.62 191 VAL A C 1
ATOM 1530 O O . VAL A 1 191 ? -25.773 1.518 4.348 1.00 98.62 191 VAL A O 1
ATOM 1533 N N . ILE A 1 192 ? -27.171 2.078 6.010 1.00 98.56 192 ILE A N 1
ATOM 1534 C CA . ILE A 1 192 ? -26.413 3.275 6.406 1.00 98.56 192 ILE A CA 1
ATOM 1535 C C . ILE A 1 192 ? -25.023 2.892 6.926 1.00 98.56 192 ILE A C 1
ATOM 1537 O O . ILE A 1 192 ? -24.033 3.513 6.531 1.00 98.56 192 ILE A O 1
ATOM 1541 N N . LEU A 1 193 ? -24.942 1.872 7.787 1.00 98.31 193 LEU A N 1
ATOM 1542 C CA . LEU A 1 193 ? -23.671 1.400 8.329 1.00 98.31 193 LEU A CA 1
ATOM 1543 C C . LEU A 1 193 ? -22.781 0.813 7.222 1.00 98.31 193 LEU A C 1
ATOM 1545 O O . LEU A 1 193 ? -21.597 1.138 7.161 1.00 98.31 193 LEU A O 1
ATOM 1549 N N . LEU A 1 194 ? -23.367 0.065 6.279 1.00 98.50 194 LEU A N 1
ATOM 1550 C CA . LEU A 1 194 ? -22.669 -0.462 5.102 1.00 98.50 194 LEU A CA 1
ATOM 1551 C C . LEU A 1 194 ? -22.045 0.658 4.267 1.00 98.50 194 LEU A C 1
ATOM 1553 O O . LEU A 1 194 ? -20.858 0.610 3.954 1.00 98.50 194 LEU A O 1
ATOM 1557 N N . ALA A 1 195 ? -22.829 1.685 3.927 1.00 98.06 195 ALA A N 1
ATOM 1558 C CA . ALA A 1 195 ? -22.345 2.816 3.143 1.00 98.06 195 ALA A CA 1
ATOM 1559 C C . ALA A 1 195 ? -21.183 3.531 3.849 1.00 98.06 195 ALA A C 1
ATOM 1561 O O . ALA A 1 195 ? -20.192 3.879 3.209 1.00 98.06 195 ALA A O 1
ATOM 1562 N N . ARG A 1 196 ? -21.267 3.699 5.177 1.00 98.06 196 ARG A N 1
ATOM 1563 C CA . ARG A 1 196 ? -20.190 4.306 5.968 1.00 98.06 196 ARG A CA 1
ATOM 1564 C C . ARG A 1 196 ? -18.921 3.454 5.983 1.00 98.06 196 ARG A C 1
ATOM 1566 O O . ARG A 1 196 ? -17.837 4.034 5.896 1.00 98.06 196 ARG A O 1
ATOM 1573 N N . HIS A 1 197 ? -19.063 2.135 6.114 1.00 97.19 197 HIS A N 1
ATOM 1574 C CA . HIS A 1 197 ? -17.959 1.175 6.111 1.00 97.19 197 HIS A CA 1
ATOM 1575 C C . HIS A 1 197 ? -17.230 1.158 4.761 1.00 97.19 197 HIS A C 1
ATOM 1577 O O . HIS A 1 197 ? -16.006 1.210 4.726 1.00 97.19 197 HIS A O 1
ATOM 1583 N N . LEU A 1 198 ? -17.979 1.217 3.657 1.00 96.81 198 LEU A N 1
ATOM 1584 C CA . LEU A 1 198 ? -17.450 1.277 2.289 1.00 96.81 198 LEU A CA 1
ATOM 1585 C C . LEU A 1 198 ? -17.013 2.688 1.855 1.00 96.81 198 LEU A C 1
ATOM 1587 O O . LEU A 1 198 ? -16.750 2.927 0.682 1.00 96.81 198 LEU A O 1
ATOM 1591 N N . SER A 1 199 ? -16.975 3.650 2.783 1.00 96.38 199 SER A N 1
ATOM 1592 C CA . SER A 1 199 ? -16.618 5.052 2.517 1.00 96.38 199 SER A CA 1
ATOM 1593 C C . SER A 1 199 ? -17.462 5.746 1.432 1.00 96.38 199 SER A C 1
ATOM 1595 O O . SER A 1 199 ? -17.041 6.745 0.849 1.00 96.38 199 SER A O 1
ATOM 1597 N N . ILE A 1 200 ? -18.692 5.280 1.197 1.00 97.31 200 ILE A N 1
ATOM 1598 C CA . ILE A 1 200 ? -19.632 5.905 0.264 1.00 97.31 200 ILE A CA 1
ATOM 1599 C C . ILE A 1 200 ? -20.333 7.075 0.973 1.00 97.31 200 ILE A C 1
ATOM 1601 O O . ILE A 1 200 ? -20.872 6.908 2.074 1.00 97.31 200 ILE A O 1
ATOM 1605 N N . PRO A 1 201 ? -20.398 8.275 0.364 1.00 97.38 201 PRO A N 1
ATOM 1606 C CA . PRO A 1 201 ? -21.119 9.395 0.954 1.00 97.38 201 PRO A CA 1
ATOM 1607 C C . PRO A 1 201 ? -22.598 9.062 1.194 1.00 97.38 201 PRO A C 1
ATOM 1609 O O . PRO A 1 201 ? -23.312 8.684 0.269 1.00 97.38 201 PRO A O 1
ATOM 1612 N N . LEU A 1 202 ? -23.112 9.324 2.402 1.00 97.69 202 LEU A N 1
ATOM 1613 C CA . LEU A 1 202 ? -24.538 9.125 2.740 1.00 97.69 202 LEU A CA 1
ATOM 1614 C C . LEU A 1 202 ? -25.507 10.016 1.936 1.00 97.69 202 LEU A C 1
ATOM 1616 O O . LEU A 1 202 ? -26.718 9.864 2.042 1.00 97.69 202 LEU A O 1
ATOM 1620 N N . ALA A 1 203 ? -24.978 10.977 1.175 1.00 97.31 203 ALA A N 1
ATOM 1621 C CA . ALA A 1 203 ? -25.732 11.811 0.241 1.00 97.31 203 ALA A CA 1
ATOM 1622 C C . ALA A 1 203 ? -25.913 11.154 -1.139 1.00 97.31 203 ALA A C 1
ATOM 1624 O O . ALA A 1 203 ? -26.541 11.744 -2.014 1.00 97.31 203 ALA A O 1
ATOM 1625 N N . ASN A 1 204 ? -25.302 9.989 -1.371 1.00 98.06 204 ASN A N 1
ATOM 1626 C CA . ASN A 1 204 ? -25.403 9.294 -2.642 1.00 98.06 204 ASN A CA 1
ATOM 1627 C C . ASN A 1 204 ? -26.865 8.843 -2.877 1.00 98.06 204 ASN A C 1
ATOM 1629 O O . ASN A 1 204 ? -27.446 8.225 -1.980 1.00 98.06 204 ASN A O 1
ATOM 1633 N N . PRO A 1 205 ? -27.456 9.102 -4.062 1.00 98.19 205 PRO A N 1
ATOM 1634 C CA . PRO A 1 205 ? -28.849 8.753 -4.350 1.00 98.19 205 PRO A CA 1
ATOM 1635 C C . PRO A 1 205 ? -29.186 7.274 -4.129 1.00 98.19 205 PRO A C 1
ATOM 1637 O O . PRO A 1 205 ? -30.274 6.962 -3.651 1.00 98.19 205 PRO A O 1
ATOM 1640 N N . LEU A 1 206 ? -28.244 6.368 -4.417 1.00 98.00 206 LEU A N 1
ATOM 1641 C CA . LEU A 1 206 ? -28.424 4.932 -4.213 1.00 98.00 206 LEU A CA 1
ATOM 1642 C C . LEU A 1 206 ? -28.564 4.594 -2.723 1.00 98.00 206 LEU A C 1
ATOM 1644 O O . LEU A 1 206 ? -29.418 3.795 -2.344 1.00 98.00 206 LEU A O 1
ATOM 1648 N N . VAL A 1 207 ? -27.773 5.246 -1.864 1.00 98.31 207 VAL A N 1
ATOM 1649 C CA . VAL A 1 207 ? -27.862 5.080 -0.405 1.00 98.31 207 VAL A CA 1
ATOM 1650 C C . VAL A 1 207 ? -29.205 5.599 0.105 1.00 98.31 207 VAL A C 1
ATOM 1652 O O . VAL A 1 207 ? -29.863 4.906 0.878 1.00 98.31 207 VAL A O 1
ATOM 1655 N N . GLU A 1 208 ? -29.655 6.775 -0.348 1.00 98.38 208 GLU A N 1
ATOM 1656 C CA . GLU A 1 208 ? -30.952 7.333 0.066 1.00 98.38 208 GLU A CA 1
ATOM 1657 C C . GLU A 1 208 ? -32.130 6.446 -0.362 1.00 98.38 208 GLU A C 1
ATOM 1659 O O . GLU A 1 208 ? -33.064 6.233 0.417 1.00 98.38 208 GLU A O 1
ATOM 1664 N N . GLN A 1 209 ? -32.065 5.896 -1.579 1.00 98.25 209 GLN A N 1
ATOM 1665 C CA . GLN A 1 209 ? -33.065 4.979 -2.119 1.00 98.25 209 GLN A CA 1
ATOM 1666 C C . GLN A 1 209 ? -33.116 3.667 -1.328 1.00 98.25 209 GLN A C 1
ATOM 1668 O O . GLN A 1 209 ? -34.197 3.241 -0.921 1.00 98.25 209 GLN A O 1
ATOM 1673 N N . LEU A 1 210 ? -31.967 3.029 -1.084 1.00 98.06 210 LEU A N 1
ATOM 1674 C CA . LEU A 1 210 ? -31.900 1.747 -0.376 1.00 98.06 210 LEU A CA 1
ATOM 1675 C C . LEU A 1 210 ? -32.245 1.881 1.112 1.00 98.06 210 LEU A C 1
ATOM 1677 O O . LEU A 1 210 ? -32.961 1.034 1.649 1.00 98.06 210 LEU A O 1
ATOM 1681 N N . ALA A 1 211 ? -31.782 2.950 1.766 1.00 97.88 211 ALA A N 1
ATOM 1682 C CA . ALA A 1 211 ? -32.091 3.235 3.166 1.00 97.88 211 ALA A CA 1
ATOM 1683 C C . ALA A 1 211 ? -33.519 3.781 3.361 1.00 97.88 211 ALA A C 1
ATOM 1685 O O . ALA A 1 211 ? -34.037 3.779 4.479 1.00 97.88 211 ALA A O 1
ATOM 1686 N N . GLY A 1 212 ? -34.163 4.274 2.298 1.00 98.25 212 GLY A N 1
ATOM 1687 C CA . GLY A 1 212 ? -35.498 4.871 2.356 1.00 98.25 212 GLY A CA 1
ATOM 1688 C C . GLY A 1 212 ? -35.540 6.203 3.114 1.00 98.25 212 GLY A C 1
ATOM 1689 O O . GLY A 1 212 ? -36.575 6.571 3.677 1.00 98.25 212 GLY A O 1
ATOM 1690 N N . CYS A 1 213 ? -34.421 6.929 3.192 1.00 98.38 213 CYS A N 1
ATOM 1691 C CA . CYS A 1 213 ? -34.353 8.207 3.897 1.00 98.38 213 CYS A CA 1
ATOM 1692 C C . CYS A 1 213 ? -33.289 9.149 3.320 1.00 98.38 213 CYS A C 1
ATOM 1694 O O . CYS A 1 213 ? -32.267 8.707 2.810 1.00 98.38 213 CYS A O 1
ATOM 1696 N N . ARG A 1 214 ? -33.514 10.463 3.458 1.00 98.38 214 ARG A N 1
ATOM 1697 C CA . ARG A 1 214 ? -32.558 11.504 3.040 1.00 98.38 214 ARG A CA 1
ATOM 1698 C C . ARG A 1 214 ? -31.318 11.550 3.938 1.00 98.38 214 ARG A C 1
ATOM 1700 O O . ARG A 1 214 ? -31.422 11.237 5.129 1.00 98.38 214 ARG A O 1
ATOM 1707 N N . LYS A 1 215 ? -30.211 12.098 3.424 1.00 97.44 215 LYS A N 1
ATOM 1708 C CA . LYS A 1 215 ? -28.927 12.311 4.121 1.00 97.44 215 LYS A CA 1
ATOM 1709 C C . LYS A 1 215 ? -29.071 12.745 5.581 1.00 97.44 215 LYS A C 1
ATOM 1711 O O . LYS A 1 215 ? -28.490 12.123 6.460 1.00 97.44 215 LYS A O 1
ATOM 1716 N N . SER A 1 216 ? -29.847 13.794 5.868 1.00 97.88 216 SER A N 1
ATOM 1717 C CA . SER A 1 216 ? -29.963 14.321 7.238 1.00 97.88 216 SER A CA 1
ATOM 1718 C C . SER A 1 216 ? -30.539 13.295 8.219 1.00 97.88 216 SER A C 1
ATOM 1720 O O . SER A 1 216 ? -30.074 13.206 9.352 1.00 97.88 216 SER A O 1
ATOM 1722 N N . LYS A 1 217 ? -31.514 12.487 7.777 1.00 98.25 217 LYS A N 1
ATOM 1723 C CA . LYS A 1 217 ? -32.075 11.394 8.584 1.00 98.25 217 LYS A CA 1
ATOM 1724 C C . LYS A 1 217 ? -31.098 10.224 8.693 1.00 98.25 217 LYS A C 1
ATOM 1726 O O . LYS A 1 217 ? -30.985 9.659 9.773 1.00 98.25 217 LYS A O 1
ATOM 1731 N N . ALA A 1 218 ? -30.362 9.911 7.625 1.00 98.06 218 ALA A N 1
ATOM 1732 C CA . ALA A 1 218 ? -29.327 8.879 7.650 1.00 98.06 218 ALA A CA 1
ATOM 1733 C C . ALA A 1 218 ? -28.196 9.217 8.639 1.00 98.06 218 ALA A C 1
ATOM 1735 O O . ALA A 1 218 ? -27.820 8.385 9.460 1.00 98.06 218 ALA A O 1
ATOM 1736 N N . CYS A 1 219 ? -27.704 10.461 8.630 1.00 97.81 219 CYS A N 1
ATOM 1737 C CA . CYS A 1 219 ? -26.703 10.934 9.588 1.00 97.81 219 CYS A CA 1
ATOM 1738 C C . CYS A 1 219 ? -27.217 10.899 11.035 1.00 97.81 219 CYS A C 1
ATOM 1740 O O . CYS A 1 219 ? -26.468 10.521 11.932 1.00 97.81 219 CYS A O 1
ATOM 1742 N N . ALA A 1 220 ? -28.478 11.284 11.269 1.00 98.00 220 ALA A N 1
ATOM 1743 C CA . ALA A 1 220 ? -29.087 11.206 12.595 1.00 98.00 220 ALA A CA 1
ATOM 1744 C C . ALA A 1 220 ? -29.206 9.751 13.077 1.00 98.00 220 ALA A C 1
ATOM 1746 O O . ALA A 1 220 ? -28.814 9.459 14.199 1.00 98.00 220 ALA A O 1
ATOM 1747 N N . ALA A 1 221 ? -29.659 8.835 12.213 1.00 98.00 221 ALA A N 1
ATOM 1748 C CA . ALA A 1 221 ? -29.763 7.413 12.533 1.00 98.00 221 ALA A CA 1
ATOM 1749 C C . ALA A 1 221 ? -28.396 6.782 12.844 1.00 98.00 221 ALA A C 1
ATOM 1751 O O . ALA A 1 221 ? -28.281 6.046 13.817 1.00 98.00 221 ALA A O 1
ATOM 1752 N N . LEU A 1 222 ? -27.348 7.111 12.076 1.00 98.06 222 LEU A N 1
ATOM 1753 C CA . LEU A 1 222 ? -25.988 6.639 12.354 1.00 98.06 222 LEU A CA 1
ATOM 1754 C C . LEU A 1 222 ? -25.474 7.144 13.708 1.00 98.06 222 LEU A C 1
ATOM 1756 O O . LEU A 1 222 ? -24.884 6.379 14.463 1.00 98.06 222 LEU A O 1
ATOM 1760 N N . ARG A 1 223 ? -25.712 8.422 14.031 1.00 98.00 223 ARG A N 1
ATOM 1761 C CA . ARG A 1 223 ? -25.335 8.978 15.336 1.00 98.00 223 ARG A CA 1
ATOM 1762 C C . ARG A 1 223 ? -26.066 8.263 16.470 1.00 98.00 223 ARG A C 1
ATOM 1764 O O . ARG A 1 223 ? -25.415 7.822 17.406 1.00 98.00 223 ARG A O 1
ATOM 1771 N N . SER A 1 224 ? -27.384 8.103 16.353 1.00 97.81 224 SER A N 1
ATOM 1772 C CA . SER A 1 224 ? -28.189 7.404 17.358 1.00 97.81 224 SER A CA 1
ATOM 1773 C C . SER A 1 224 ? -27.784 5.939 17.525 1.00 97.81 224 SER A C 1
ATOM 1775 O O . SER A 1 224 ? -27.824 5.443 18.642 1.00 97.81 224 SER A O 1
ATOM 1777 N N . LEU A 1 225 ? -27.358 5.259 16.453 1.00 97.56 225 LEU A N 1
ATOM 1778 C CA . LEU A 1 225 ? -26.792 3.910 16.535 1.00 97.56 225 LEU A CA 1
ATOM 1779 C C . LEU A 1 225 ? -25.519 3.902 17.395 1.00 97.56 225 LEU A C 1
ATOM 1781 O O . LEU A 1 225 ? -25.428 3.132 18.341 1.00 97.56 225 LEU A O 1
ATOM 1785 N N . VAL A 1 226 ? -24.555 4.777 17.092 1.00 97.44 226 VAL A N 1
ATOM 1786 C CA . VAL A 1 226 ? -23.274 4.848 17.819 1.00 97.44 226 VAL A CA 1
ATOM 1787 C C . VAL A 1 226 ? -23.483 5.226 19.288 1.00 97.44 226 VAL A C 1
ATOM 1789 O O . VAL A 1 226 ? -22.909 4.600 20.176 1.00 97.44 226 VAL A O 1
ATOM 1792 N N . GLU A 1 227 ? -24.328 6.224 19.553 1.00 97.62 227 GLU A N 1
ATOM 1793 C CA . GLU A 1 227 ? -24.693 6.631 20.914 1.00 97.62 227 GLU A CA 1
ATOM 1794 C C . GLU A 1 227 ? -25.425 5.509 21.660 1.00 97.62 227 GLU A C 1
ATOM 1796 O O . GLU A 1 227 ? -25.160 5.293 22.840 1.00 97.62 227 GLU A O 1
ATOM 1801 N N . GLY A 1 228 ? -26.300 4.772 20.969 1.00 98.06 228 GLY A N 1
ATOM 1802 C CA . GLY A 1 228 ? -27.016 3.620 21.507 1.00 98.06 228 GLY A CA 1
ATOM 1803 C C . GLY A 1 228 ? -26.076 2.493 21.926 1.00 98.06 228 GLY A C 1
ATOM 1804 O O . GLY A 1 228 ? -26.157 2.046 23.066 1.00 98.06 228 GLY A O 1
ATOM 1805 N N . VAL A 1 229 ? -25.138 2.101 21.056 1.00 98.00 229 VAL A N 1
ATOM 1806 C CA . VAL A 1 229 ? -24.123 1.076 21.363 1.00 98.00 229 VAL A CA 1
ATOM 1807 C C . VAL A 1 229 ? -23.297 1.490 22.582 1.00 98.00 229 VAL A C 1
ATOM 1809 O O . VAL A 1 229 ? -23.180 0.727 23.537 1.00 98.00 229 VAL A O 1
ATOM 1812 N N . ALA A 1 230 ? -22.780 2.723 22.603 1.00 97.50 230 ALA A N 1
ATOM 1813 C CA . ALA A 1 230 ? -21.985 3.216 23.728 1.00 97.50 230 ALA A CA 1
ATOM 1814 C C . ALA A 1 230 ? -22.787 3.280 25.043 1.00 97.50 230 ALA A C 1
ATOM 1816 O O . ALA A 1 230 ? -22.253 3.004 26.119 1.00 97.50 230 ALA A O 1
ATOM 1817 N N . PHE A 1 231 ? -24.068 3.657 24.972 1.00 97.94 231 PHE A N 1
ATOM 1818 C CA . PHE A 1 231 ? -24.958 3.697 26.130 1.00 97.94 231 PHE A CA 1
ATOM 1819 C C . PHE A 1 231 ? -25.253 2.296 26.674 1.00 97.94 231 PHE A C 1
ATOM 1821 O O . PHE A 1 231 ? -25.167 2.091 27.886 1.00 97.94 231 PHE A O 1
ATOM 1828 N N . ASP A 1 232 ? -25.559 1.335 25.801 1.00 98.38 232 ASP A N 1
ATOM 1829 C CA . ASP A 1 232 ? -25.842 -0.042 26.209 1.00 98.38 232 ASP A CA 1
ATOM 1830 C C . ASP A 1 232 ? -24.617 -0.721 26.819 1.00 98.38 232 ASP A C 1
ATOM 1832 O O . ASP A 1 232 ? -24.742 -1.334 27.879 1.00 98.38 232 ASP A O 1
ATOM 1836 N N . LEU A 1 233 ? -23.427 -0.527 26.241 1.00 97.81 233 LEU A N 1
ATOM 1837 C CA . LEU A 1 233 ? -22.180 -1.035 26.815 1.00 97.81 233 LEU A CA 1
ATOM 1838 C C . LEU A 1 233 ? -21.908 -0.429 28.198 1.00 97.81 233 LEU A C 1
ATOM 1840 O O . LEU A 1 233 ? -21.635 -1.158 29.147 1.00 97.81 233 LEU A O 1
ATOM 1844 N N . ARG A 1 234 ? -22.076 0.889 28.367 1.00 98.06 234 ARG A N 1
ATOM 1845 C CA . ARG A 1 234 ? -21.926 1.537 29.684 1.00 98.06 234 ARG A CA 1
ATOM 1846 C C . ARG A 1 234 ? -22.915 0.995 30.719 1.00 98.06 234 ARG A C 1
ATOM 1848 O O . ARG A 1 234 ? -22.587 0.916 31.898 1.00 98.06 234 ARG A O 1
ATOM 1855 N N . ARG A 1 235 ? -24.135 0.653 30.298 1.00 98.12 235 ARG A N 1
ATOM 1856 C CA . ARG A 1 235 ? -25.147 0.058 31.179 1.00 98.12 235 ARG A CA 1
ATOM 1857 C C . ARG A 1 235 ? -24.810 -1.393 31.541 1.00 98.12 235 ARG A C 1
ATOM 1859 O O . ARG A 1 235 ? -25.105 -1.799 32.660 1.00 98.12 235 ARG A O 1
ATOM 1866 N N . GLY A 1 236 ? -24.228 -2.153 30.612 1.00 97.94 236 GLY A N 1
ATOM 1867 C CA . GLY A 1 236 ? -23.817 -3.546 30.817 1.00 97.94 236 GLY A CA 1
ATOM 1868 C C . GLY A 1 236 ? -22.575 -3.708 31.697 1.00 97.94 236 GLY A C 1
ATOM 1869 O O . GLY A 1 236 ? -22.486 -4.689 32.430 1.00 97.94 236 GLY A O 1
ATOM 1870 N N . TYR A 1 237 ? -21.665 -2.728 31.675 1.00 97.31 237 TYR A N 1
ATOM 1871 C CA . TYR A 1 237 ? -20.391 -2.761 32.403 1.00 97.31 237 TYR A CA 1
ATOM 1872 C C . TYR A 1 237 ? -20.175 -1.468 33.218 1.00 97.31 237 TYR A C 1
ATOM 1874 O O . TYR A 1 237 ? -19.331 -0.643 32.869 1.00 97.31 237 TYR A O 1
ATOM 1882 N N . PRO A 1 238 ? -20.951 -1.240 34.298 1.00 97.50 238 PRO A N 1
ATOM 1883 C CA . PRO A 1 238 ? -20.890 0.006 35.068 1.00 97.50 238 PRO A CA 1
ATOM 1884 C C . PRO A 1 238 ? -19.589 0.192 35.866 1.00 97.50 238 PRO A C 1
ATOM 1886 O O . PRO A 1 238 ? -19.254 1.324 36.207 1.00 97.50 238 PRO A O 1
ATOM 1889 N N . GLU A 1 239 ? -18.875 -0.897 36.161 1.00 97.25 239 GLU A N 1
ATOM 1890 C CA . GLU A 1 239 ? -17.619 -0.887 36.928 1.00 97.25 239 GLU A CA 1
ATOM 1891 C C . GLU A 1 239 ? -16.377 -0.668 36.045 1.00 97.25 239 GLU A C 1
ATOM 1893 O O . GLU A 1 239 ? -15.291 -0.393 36.558 1.00 97.25 239 GLU A O 1
ATOM 1898 N N . ASP A 1 240 ? -16.524 -0.772 34.721 1.00 95.44 240 ASP A N 1
ATOM 1899 C CA . ASP A 1 240 ? -15.408 -0.636 33.790 1.00 95.44 240 ASP A CA 1
ATOM 1900 C C . ASP A 1 240 ? -14.986 0.827 33.619 1.00 95.44 240 ASP A C 1
ATOM 1902 O O . ASP A 1 240 ? -15.786 1.769 33.654 1.00 95.44 240 ASP A O 1
ATOM 1906 N N . SER A 1 241 ? -13.689 1.024 33.382 1.00 96.62 241 SER A N 1
ATOM 1907 C CA . SER A 1 241 ? -13.137 2.350 33.118 1.00 96.62 241 SER A CA 1
ATOM 1908 C C . SER A 1 241 ? -13.714 2.961 31.830 1.00 96.62 241 SER A C 1
ATOM 1910 O O . SER A 1 241 ? -14.109 2.259 30.896 1.00 96.62 241 SER A O 1
ATOM 1912 N N . GLN A 1 242 ? -13.712 4.296 31.730 1.00 93.56 242 GLN A N 1
ATOM 1913 C CA . GLN A 1 242 ? -14.148 4.974 30.501 1.00 93.56 242 GLN A CA 1
ATOM 1914 C C . GLN A 1 242 ? -13.299 4.591 29.280 1.00 93.56 242 GLN A C 1
ATOM 1916 O O . GLN A 1 242 ? -13.829 4.529 28.172 1.00 93.56 242 GLN A O 1
ATOM 1921 N N . GLU A 1 243 ? -12.007 4.323 29.479 1.00 92.94 243 GLU A N 1
ATOM 1922 C CA . GLU A 1 243 ? -11.086 3.905 28.419 1.00 92.94 243 GLU A CA 1
ATOM 1923 C C . GLU A 1 243 ? -11.432 2.499 27.911 1.00 92.94 243 GLU A C 1
ATOM 1925 O O . GLU A 1 243 ? -11.590 2.312 26.704 1.00 92.94 243 GLU A O 1
ATOM 1930 N N . SER A 1 244 ? -11.667 1.549 28.823 1.00 93.50 244 SER A N 1
ATOM 1931 C CA . SER A 1 244 ? -12.138 0.191 28.510 1.00 93.50 244 SER A CA 1
ATOM 1932 C C . SER A 1 244 ? -13.453 0.206 27.731 1.00 93.50 244 SER A C 1
ATOM 1934 O O . SER A 1 244 ? -13.573 -0.435 26.689 1.00 93.50 244 SER A O 1
ATOM 1936 N N . LEU A 1 245 ? -14.431 0.996 28.189 1.00 96.25 245 LEU A N 1
ATOM 1937 C CA . LEU A 1 245 ? -15.727 1.129 27.522 1.00 96.25 245 LEU A CA 1
ATOM 1938 C C . LEU A 1 245 ? -15.603 1.762 26.132 1.00 96.25 245 LEU A C 1
ATOM 1940 O O . LEU A 1 245 ? -16.297 1.350 25.199 1.00 96.25 245 LEU A O 1
ATOM 1944 N N . HIS A 1 246 ? -14.730 2.762 25.972 1.00 95.19 246 HIS A N 1
ATOM 1945 C CA . HIS A 1 246 ? -14.460 3.360 24.667 1.00 95.19 246 HIS A CA 1
ATOM 1946 C C . HIS A 1 246 ? -13.845 2.336 23.711 1.00 95.19 246 HIS A C 1
ATOM 1948 O O . HIS A 1 246 ? -14.326 2.185 22.588 1.00 95.19 246 HIS A O 1
ATOM 1954 N N . PHE A 1 247 ? -12.838 1.596 24.176 1.00 95.12 247 PHE A N 1
ATOM 1955 C CA . PHE A 1 247 ? -12.188 0.545 23.404 1.00 95.12 247 PHE A CA 1
ATOM 1956 C C . PHE A 1 247 ? -13.181 -0.544 22.977 1.00 95.12 247 PHE A C 1
ATOM 1958 O O . PHE A 1 247 ? -13.305 -0.829 21.785 1.00 95.12 247 PHE A O 1
ATOM 1965 N N . LEU A 1 248 ? -13.985 -1.059 23.913 1.00 97.62 248 LEU A N 1
ATOM 1966 C CA . LEU A 1 248 ? -15.031 -2.043 23.626 1.00 97.62 248 LEU A CA 1
ATOM 1967 C C . LEU A 1 248 ? -16.075 -1.507 22.633 1.00 97.62 248 LEU A C 1
ATOM 1969 O O . LEU A 1 248 ? -16.521 -2.239 21.749 1.00 97.62 248 LEU A O 1
ATOM 1973 N N . THR A 1 249 ? -16.436 -0.222 22.722 1.00 97.75 249 THR A N 1
ATOM 1974 C CA . THR A 1 249 ? -17.349 0.424 21.762 1.00 97.75 249 THR A CA 1
ATOM 1975 C C . THR A 1 249 ? -16.763 0.424 20.351 1.00 97.75 249 THR A C 1
ATOM 1977 O O . THR A 1 249 ? -17.472 0.098 19.398 1.00 97.75 249 THR A O 1
ATOM 1980 N N . VAL A 1 250 ? -15.479 0.768 20.201 1.00 97.44 250 VAL A N 1
ATOM 1981 C CA . VAL A 1 250 ? -14.792 0.758 18.900 1.00 97.44 250 VAL A CA 1
ATOM 1982 C C . VAL A 1 250 ? -14.775 -0.654 18.317 1.00 97.44 250 VAL A C 1
ATOM 1984 O O . VAL A 1 250 ? -15.249 -0.837 17.196 1.00 97.44 250 VAL A O 1
ATOM 1987 N N . LEU A 1 251 ? -14.345 -1.653 19.094 1.00 97.62 251 LEU A N 1
ATOM 1988 C CA . LEU A 1 251 ? -14.327 -3.050 18.645 1.00 97.62 251 LEU A CA 1
ATOM 1989 C C . LEU A 1 251 ? -15.727 -3.558 18.272 1.00 97.62 251 LEU A C 1
ATOM 1991 O O . LEU A 1 251 ? -15.892 -4.265 17.280 1.00 97.62 251 LEU A O 1
ATOM 1995 N N . THR A 1 252 ? -16.761 -3.165 19.023 1.00 98.25 252 THR A N 1
ATOM 1996 C CA . THR A 1 252 ? -18.153 -3.549 18.733 1.00 98.25 252 THR A CA 1
ATOM 1997 C C . THR A 1 252 ? -18.620 -2.956 17.403 1.00 98.25 252 THR A C 1
ATOM 1999 O O . THR A 1 252 ? -19.242 -3.645 16.594 1.00 98.25 252 THR A O 1
ATOM 2002 N N . LEU A 1 253 ? -18.292 -1.691 17.123 1.00 97.94 253 LEU A N 1
ATOM 2003 C CA . LEU A 1 253 ? -18.612 -1.046 15.845 1.00 97.94 253 LEU A CA 1
ATOM 2004 C C . LEU A 1 253 ? -17.833 -1.664 14.673 1.00 97.94 253 LEU A C 1
ATOM 2006 O O . LEU A 1 253 ? -18.383 -1.806 13.579 1.00 97.94 253 LEU A O 1
ATOM 2010 N N . GLU A 1 254 ? -16.579 -2.064 14.885 1.00 97.56 254 GLU A N 1
ATOM 2011 C CA . GLU A 1 254 ? -15.789 -2.803 13.894 1.00 97.56 254 GLU A CA 1
ATOM 2012 C C . GLU A 1 254 ? -16.396 -4.176 13.590 1.00 97.56 254 GLU A C 1
ATOM 2014 O O . GLU A 1 254 ? -16.596 -4.514 12.420 1.00 97.56 254 GLU A O 1
ATOM 2019 N N . ALA A 1 255 ? -16.776 -4.937 14.617 1.00 97.88 255 ALA A N 1
ATOM 2020 C CA . ALA A 1 255 ? -17.474 -6.206 14.451 1.00 97.88 255 ALA A CA 1
ATOM 2021 C C . ALA A 1 255 ? -18.824 -6.017 13.728 1.00 97.88 255 ALA A C 1
ATOM 2023 O O . ALA A 1 255 ? -19.131 -6.753 12.785 1.00 97.88 255 ALA A O 1
ATOM 2024 N N . LEU A 1 256 ? -19.600 -4.981 14.073 1.00 98.31 256 LEU A N 1
ATOM 2025 C CA . LEU A 1 256 ? -20.844 -4.630 13.374 1.00 98.31 256 LEU A CA 1
ATOM 2026 C C . LEU A 1 256 ? -20.617 -4.362 11.881 1.00 98.31 256 LEU A C 1
ATOM 2028 O O . LEU A 1 256 ? -21.392 -4.843 11.051 1.00 98.31 256 LEU A O 1
ATOM 2032 N N . ASN A 1 257 ? -19.544 -3.652 11.521 1.00 97.81 257 ASN A N 1
ATOM 2033 C CA . ASN A 1 257 ? -19.186 -3.431 10.118 1.00 97.81 257 ASN A CA 1
ATOM 2034 C C . ASN A 1 257 ? -18.953 -4.761 9.380 1.00 97.81 257 ASN A C 1
ATOM 2036 O O . ASN A 1 257 ? -19.454 -4.938 8.267 1.00 97.81 257 ASN A O 1
ATOM 2040 N N . GLN A 1 258 ? -18.279 -5.728 10.012 1.00 97.69 258 GLN A N 1
ATOM 2041 C CA . GLN A 1 258 ? -18.064 -7.062 9.436 1.00 97.69 258 GLN A CA 1
ATOM 2042 C C . GLN A 1 258 ? -19.378 -7.844 9.263 1.00 97.69 258 GLN A C 1
ATOM 2044 O O . GLN A 1 258 ? -19.570 -8.518 8.247 1.00 97.69 258 GLN A O 1
ATOM 2049 N N . HIS A 1 259 ? -20.302 -7.773 10.230 1.00 98.06 259 HIS A N 1
ATOM 2050 C CA . HIS A 1 259 ? -21.630 -8.392 10.109 1.00 98.06 259 HIS A CA 1
ATOM 2051 C C . HIS A 1 259 ? -22.439 -7.778 8.963 1.00 98.06 259 HIS A C 1
ATOM 2053 O O . HIS A 1 259 ? -23.006 -8.504 8.144 1.00 98.06 259 HIS A O 1
ATOM 2059 N N . VAL A 1 260 ? -22.440 -6.449 8.858 1.00 98.31 260 VAL A N 1
ATOM 2060 C CA . VAL A 1 260 ? -23.135 -5.730 7.788 1.00 98.31 260 VAL A CA 1
ATOM 2061 C C . VAL A 1 260 ? -22.535 -6.035 6.416 1.00 98.31 260 VAL A C 1
ATOM 2063 O O . VAL A 1 260 ? -23.291 -6.245 5.470 1.00 98.31 260 VAL A O 1
ATOM 2066 N N . HIS A 1 261 ? -21.210 -6.128 6.293 1.00 97.56 261 HIS A N 1
ATOM 2067 C CA . HIS A 1 261 ? -20.558 -6.495 5.034 1.00 97.56 261 HIS A CA 1
ATOM 2068 C C . HIS A 1 261 ? -20.912 -7.926 4.587 1.00 97.56 261 HIS A C 1
ATOM 2070 O O . HIS A 1 261 ? -21.265 -8.155 3.425 1.00 97.56 261 HIS A O 1
ATOM 2076 N N . ARG A 1 262 ? -20.899 -8.893 5.519 1.00 97.94 262 ARG A N 1
ATOM 2077 C CA . ARG A 1 262 ? -21.325 -10.279 5.248 1.00 97.94 262 ARG A CA 1
ATOM 2078 C C . ARG A 1 262 ? -22.788 -10.353 4.814 1.00 97.94 262 ARG A C 1
ATOM 2080 O O . ARG A 1 262 ? -23.100 -11.017 3.831 1.00 97.94 262 ARG A O 1
ATOM 2087 N N . TRP A 1 263 ? -23.675 -9.646 5.512 1.00 98.25 263 TRP A N 1
ATOM 2088 C CA . TRP A 1 263 ? -25.087 -9.558 5.139 1.00 98.25 263 TRP A CA 1
ATOM 2089 C C . TRP A 1 263 ? -25.282 -8.936 3.753 1.00 98.25 263 TRP A C 1
ATOM 2091 O O . TRP A 1 263 ? -26.014 -9.490 2.939 1.00 98.25 263 TRP A O 1
ATOM 2101 N N . ALA A 1 264 ? -24.588 -7.835 3.456 1.00 98.12 264 ALA A N 1
ATOM 2102 C CA . ALA A 1 264 ? -24.673 -7.152 2.169 1.00 98.12 264 ALA A CA 1
ATOM 2103 C C . ALA A 1 264 ? -24.255 -8.044 0.995 1.00 98.12 264 ALA A C 1
ATOM 2105 O O . ALA A 1 264 ? -24.843 -7.961 -0.077 1.00 98.12 264 ALA A O 1
ATOM 2106 N N . SER A 1 265 ? -23.276 -8.925 1.213 1.00 97.62 265 SER A N 1
ATOM 2107 C CA . SER A 1 265 ? -22.827 -9.894 0.207 1.00 97.62 265 SER A CA 1
ATOM 2108 C C . SER A 1 265 ? -23.894 -10.945 -0.129 1.00 97.62 265 SER A C 1
ATOM 2110 O O . SER A 1 265 ? -23.881 -11.504 -1.222 1.00 97.62 265 SER A O 1
ATOM 2112 N N . ALA A 1 266 ? -24.822 -11.217 0.794 1.00 97.81 266 ALA A N 1
ATOM 2113 C CA . ALA A 1 266 ? -25.931 -12.151 0.598 1.00 97.81 266 ALA A CA 1
ATOM 2114 C C . ALA A 1 266 ? -27.239 -11.465 0.152 1.00 97.81 266 ALA A C 1
ATOM 2116 O O . ALA A 1 266 ? -28.153 -12.143 -0.311 1.00 97.81 266 ALA A O 1
ATOM 2117 N N . GLU A 1 267 ? -27.346 -10.142 0.300 1.00 97.88 267 GLU A N 1
ATOM 2118 C CA . GLU A 1 267 ? -28.546 -9.358 0.001 1.00 97.88 267 GLU A CA 1
ATOM 2119 C C . GLU A 1 267 ? -28.483 -8.775 -1.426 1.00 97.88 267 GLU A C 1
ATOM 2121 O O . GLU A 1 267 ? -27.718 -7.836 -1.672 1.00 97.88 267 GLU A O 1
ATOM 2126 N N . PRO A 1 268 ? -29.322 -9.237 -2.378 1.00 97.31 268 PRO A N 1
ATOM 2127 C CA . PRO A 1 268 ? -29.256 -8.793 -3.774 1.00 97.31 268 PRO A CA 1
ATOM 2128 C C . PRO A 1 268 ? -29.422 -7.281 -3.951 1.00 97.31 268 PRO A C 1
ATOM 2130 O O . PRO A 1 268 ? -28.845 -6.687 -4.858 1.00 97.31 268 PRO A O 1
ATOM 2133 N N . ARG A 1 269 ? -30.180 -6.633 -3.059 1.00 97.25 269 ARG A N 1
ATOM 2134 C CA . ARG A 1 269 ? -30.415 -5.181 -3.091 1.00 97.25 269 ARG A CA 1
ATOM 2135 C C . ARG A 1 269 ? -29.154 -4.355 -2.824 1.00 97.25 269 ARG A C 1
ATOM 2137 O O . ARG A 1 269 ? -29.141 -3.169 -3.137 1.00 97.25 269 ARG A O 1
ATOM 2144 N N . CYS A 1 270 ? -28.121 -4.948 -2.229 1.00 97.94 270 CYS A N 1
ATOM 2145 C CA . CYS A 1 270 ? -26.864 -4.276 -1.911 1.00 97.94 270 CYS A CA 1
ATOM 2146 C C . CYS A 1 270 ? -25.803 -4.417 -3.014 1.00 97.94 270 CYS A C 1
ATOM 2148 O O . CYS A 1 270 ? -24.766 -3.759 -2.919 1.00 97.94 270 CYS A O 1
ATOM 2150 N N . ALA A 1 271 ? -26.054 -5.210 -4.063 1.00 97.69 271 ALA A N 1
ATOM 2151 C CA . ALA A 1 271 ? -25.085 -5.475 -5.129 1.00 97.69 271 ALA A CA 1
ATOM 2152 C C . ALA A 1 271 ? -24.583 -4.189 -5.810 1.00 97.69 271 ALA A C 1
ATOM 2154 O O . ALA A 1 271 ? -23.379 -3.999 -5.971 1.00 97.69 271 ALA A O 1
ATOM 2155 N N . ASP A 1 272 ? -25.490 -3.262 -6.127 1.00 97.75 272 ASP A N 1
ATOM 2156 C CA . ASP A 1 272 ? -25.133 -1.985 -6.759 1.00 97.75 272 ASP A CA 1
ATOM 2157 C C . ASP A 1 272 ? -24.229 -1.124 -5.866 1.00 97.75 272 ASP A C 1
ATOM 2159 O O . ASP A 1 272 ? -23.352 -0.412 -6.352 1.00 97.75 272 ASP A O 1
ATOM 2163 N N . LEU A 1 273 ? -24.417 -1.206 -4.547 1.00 97.25 273 LEU A N 1
ATOM 2164 C CA . LEU A 1 273 ? -23.651 -0.432 -3.575 1.00 97.25 273 LEU A CA 1
ATOM 2165 C C . LEU A 1 273 ? -22.241 -1.019 -3.388 1.00 97.25 273 LEU A C 1
ATOM 2167 O O . LEU A 1 273 ? -21.280 -0.260 -3.289 1.00 97.25 273 LEU A O 1
ATOM 2171 N N . LEU A 1 274 ? -22.102 -2.349 -3.427 1.00 97.81 274 LEU A N 1
ATOM 2172 C CA . LEU A 1 274 ? -20.801 -3.031 -3.441 1.00 97.81 274 LEU A CA 1
ATOM 2173 C C . LEU A 1 274 ? -20.016 -2.727 -4.729 1.00 97.81 274 LEU A C 1
ATOM 2175 O O . LEU A 1 274 ? -18.837 -2.383 -4.662 1.00 97.81 274 LEU A O 1
ATOM 2179 N N . ASN A 1 275 ? -20.678 -2.760 -5.890 1.00 97.31 275 ASN A N 1
ATOM 2180 C CA . ASN A 1 275 ? -20.065 -2.392 -7.172 1.00 97.31 275 ASN A CA 1
ATOM 2181 C C . ASN A 1 275 ? -19.612 -0.926 -7.191 1.00 97.31 275 ASN A C 1
ATOM 2183 O O . ASN A 1 275 ? -18.548 -0.599 -7.715 1.00 97.31 275 ASN A O 1
ATOM 2187 N N . LEU A 1 276 ? -20.409 -0.031 -6.601 1.00 96.69 276 LEU A N 1
ATOM 2188 C CA . LEU A 1 276 ? -20.046 1.374 -6.478 1.00 96.69 276 LEU A CA 1
ATOM 2189 C C . LEU A 1 276 ? -18.771 1.558 -5.641 1.00 96.69 276 LEU A C 1
ATOM 2191 O O . LEU A 1 276 ? -17.919 2.350 -6.033 1.00 96.69 276 LEU A O 1
ATOM 2195 N N . ALA A 1 277 ? -18.626 0.831 -4.527 1.00 96.44 277 ALA A N 1
ATOM 2196 C CA . ALA A 1 277 ? -17.436 0.896 -3.675 1.00 96.44 277 ALA A CA 1
ATOM 2197 C C . ALA A 1 277 ? -16.159 0.480 -4.425 1.00 96.44 277 ALA A C 1
ATOM 2199 O O . ALA A 1 277 ? -15.168 1.206 -4.373 1.00 96.44 277 ALA A O 1
ATOM 2200 N N . ALA A 1 278 ? -16.213 -0.612 -5.196 1.00 95.06 278 ALA A N 1
ATOM 2201 C CA . ALA A 1 278 ? -15.083 -1.074 -6.008 1.00 95.06 278 ALA A CA 1
ATOM 2202 C C . ALA A 1 278 ? -14.592 0.005 -6.997 1.00 95.06 278 ALA A C 1
ATOM 2204 O O . ALA A 1 278 ? -13.393 0.249 -7.117 1.00 95.06 278 ALA A O 1
ATOM 2205 N N . ASN A 1 279 ? -15.515 0.737 -7.631 1.00 93.69 279 ASN A N 1
ATOM 2206 C CA . ASN A 1 279 ? -15.160 1.827 -8.548 1.00 93.69 279 ASN A CA 1
ATOM 2207 C C . ASN A 1 279 ? -14.483 3.019 -7.834 1.00 93.69 279 ASN A C 1
ATOM 2209 O O . ASN A 1 279 ? -13.643 3.710 -8.420 1.00 93.69 279 ASN A O 1
ATOM 2213 N N . TYR A 1 280 ? -14.844 3.289 -6.572 1.00 90.25 280 TYR A N 1
ATOM 2214 C CA . TYR A 1 280 ? -14.200 4.342 -5.778 1.00 90.25 280 TYR A CA 1
ATOM 2215 C C . TYR A 1 280 ? -12.756 3.979 -5.412 1.00 90.25 280 TYR A C 1
ATOM 2217 O O . TYR A 1 280 ? -11.889 4.853 -5.461 1.00 90.25 280 TYR A O 1
ATOM 2225 N N . GLU A 1 281 ? -12.487 2.712 -5.090 1.00 87.62 281 GLU A N 1
ATOM 2226 C CA . GLU A 1 281 ? -11.136 2.232 -4.774 1.00 87.62 281 GLU A CA 1
ATOM 2227 C C . GLU A 1 281 ? -10.193 2.343 -5.982 1.00 87.62 281 GLU A C 1
ATOM 2229 O O . GLU A 1 281 ? -9.074 2.841 -5.841 1.00 87.62 281 GLU A O 1
ATOM 2234 N N . GLU A 1 282 ? -10.663 1.993 -7.185 1.00 86.81 282 GLU A N 1
ATOM 2235 C CA . GLU A 1 282 ? -9.883 2.141 -8.424 1.00 86.81 282 GLU A CA 1
ATOM 2236 C C . GLU A 1 282 ? -9.529 3.604 -8.724 1.00 86.81 282 GLU A C 1
ATOM 2238 O O . GLU A 1 282 ? -8.417 3.912 -9.154 1.00 86.81 282 GLU A O 1
ATOM 2243 N N . THR A 1 283 ? -10.458 4.524 -8.456 1.00 82.75 283 THR A N 1
ATOM 2244 C CA . THR A 1 283 ? -10.241 5.956 -8.703 1.00 82.75 283 THR A CA 1
ATOM 2245 C C . THR A 1 283 ? -9.264 6.560 -7.687 1.00 82.75 283 THR A C 1
ATOM 2247 O O . THR A 1 283 ? -8.446 7.405 -8.043 1.00 82.75 283 THR A O 1
ATOM 2250 N N . ALA A 1 284 ? -9.313 6.125 -6.423 1.00 75.31 284 ALA A N 1
ATOM 2251 C CA . ALA A 1 284 ? -8.423 6.619 -5.371 1.00 75.31 284 ALA A CA 1
ATOM 2252 C C . ALA A 1 284 ? -6.978 6.096 -5.496 1.00 75.31 284 ALA A C 1
ATOM 2254 O O . ALA A 1 284 ? -6.048 6.758 -5.035 1.00 75.31 284 ALA A O 1
ATOM 2255 N N . ALA A 1 285 ? -6.774 4.936 -6.129 1.00 70.69 285 ALA A N 1
ATOM 2256 C CA . ALA A 1 285 ? -5.456 4.331 -6.339 1.00 70.69 285 ALA A CA 1
ATOM 2257 C C . ALA A 1 285 ? -4.631 4.981 -7.472 1.00 70.69 285 ALA A C 1
ATOM 2259 O O . ALA A 1 285 ? -3.441 4.685 -7.618 1.00 70.69 285 ALA A O 1
ATOM 2260 N N . HIS A 1 286 ? -5.234 5.877 -8.261 1.00 62.12 286 HIS A N 1
ATOM 2261 C CA . HIS A 1 286 ? -4.595 6.562 -9.389 1.00 62.12 286 HIS A CA 1
ATOM 2262 C C . HIS A 1 286 ? -4.681 8.099 -9.281 1.00 62.12 286 HIS A C 1
ATOM 2264 O O . HIS A 1 286 ? -5.341 8.725 -10.115 1.00 62.12 286 HIS A O 1
ATOM 2270 N N . PRO A 1 287 ? -4.045 8.714 -8.265 1.00 45.81 287 PRO A N 1
ATOM 2271 C CA . PRO A 1 287 ? -3.941 10.169 -8.158 1.00 45.81 287 PRO A CA 1
ATOM 2272 C C . PRO A 1 287 ? -3.032 10.794 -9.228 1.00 45.81 287 PRO A C 1
ATOM 2274 O O . PRO A 1 287 ? -2.043 10.145 -9.647 1.00 45.81 287 PRO A O 1
#